Protein AF-A0A022RB92-F1 (afdb_monomer_lite)

Sequence (277 aa):
MQTPKARTSPAGGGAAQRISPRSSSTEVTQKNSPSQGGGGGSAEVSQKSSPKVVRQLKTGPRFLDHTASSSNLATKAPKERSPKLADHRSPKSPISEKKRQSRVSELENQISKLERDLQTVKDQLCSTEELKKQAQKEAEESNQQLSALSLKLEESRKLLENSGPEEISEERDPILVSELDAIQKQHSHDTAALASALDEIKQLKNQLETVSESESAHFKNSELDKNELEDLKKSLSETLSLVEEMKNELSDCKESETRAHALVGETLTQLETAKKK

Organism: Erythranthe guttata (NCBI:txid4155)

pLDDT: mean 74.67, std 26.26, range [28.33, 98.69]

InterPro domains:
  IPR029688 Interactor of constitutive active ROPs [PTHR34224] (2-276)

Secondary structure (DSSP, 8-state):
--------------------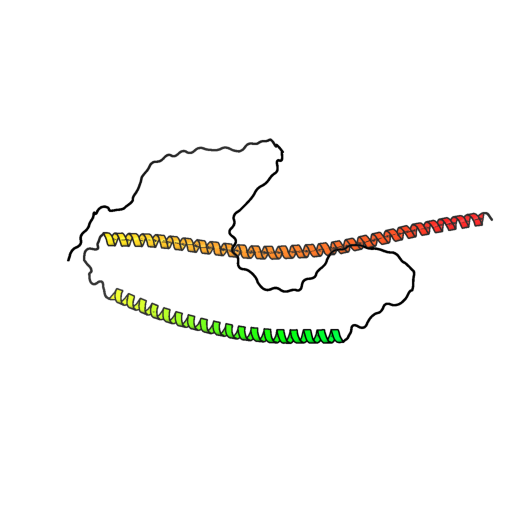-----------------------------------PPP----------------------------------PPPPHHHHHHHHHHHHHHHHHHHHHHHHHHHHHHHHHHHHHHHHHHHHHHHHHHHHHHHHHHHHHHHHHHT------S---HHHHHHHHHHHHHHHHHHHHHHHHHHHHHHHHHHHHHHHHHHHHHHHHHHHHHHHHHHHHHHHHHHHHHHHHHHHHHHHHHHHHHHHHHHHHHHHHHHHHHHT-

Structure (mmCIF, N/CA/C/O backbone):
data_AF-A0A022RB92-F1
#
_entry.id   AF-A0A022RB92-F1
#
loop_
_atom_site.group_PDB
_atom_site.id
_atom_site.type_symbol
_atom_site.label_atom_id
_atom_site.label_alt_id
_atom_site.label_comp_id
_atom_site.label_asym_id
_atom_site.label_entity_id
_atom_site.label_seq_id
_atom_site.pdbx_PDB_ins_code
_atom_site.Cartn_x
_atom_site.Cartn_y
_atom_site.Cartn_z
_atom_site.occupancy
_atom_site.B_iso_or_equiv
_atom_site.auth_seq_id
_atom_site.auth_comp_id
_atom_site.auth_asym_id
_atom_site.auth_atom_id
_atom_site.pdbx_PDB_model_num
ATOM 1 N N . MET A 1 1 ? 5.403 -44.458 -83.131 1.00 49.62 1 MET A N 1
ATOM 2 C CA . MET A 1 1 ? 4.622 -44.537 -81.878 1.00 49.62 1 MET A CA 1
ATOM 3 C C . MET A 1 1 ? 3.659 -43.365 -81.859 1.00 49.62 1 MET A C 1
ATOM 5 O O . MET A 1 1 ? 4.075 -42.235 -82.068 1.00 49.62 1 MET A O 1
ATOM 9 N N . GLN A 1 2 ? 2.376 -43.677 -81.763 1.00 48.03 2 GLN A N 1
ATOM 10 C CA . GLN A 1 2 ? 1.217 -42.811 -81.957 1.00 48.03 2 GLN A CA 1
ATOM 11 C C . GLN A 1 2 ? 0.659 -42.419 -80.582 1.00 48.03 2 GLN A C 1
ATOM 13 O O . GLN A 1 2 ? 0.554 -43.308 -79.751 1.00 48.03 2 GLN A O 1
ATOM 18 N N . THR A 1 3 ? 0.310 -41.142 -80.367 1.00 56.38 3 THR A N 1
ATOM 19 C CA . THR A 1 3 ? -0.991 -40.662 -79.829 1.00 56.38 3 THR A CA 1
ATOM 20 C C . THR A 1 3 ? -1.027 -39.116 -79.754 1.00 56.38 3 THR A C 1
ATOM 22 O O . THR A 1 3 ? -0.014 -38.523 -79.387 1.00 56.38 3 THR A O 1
ATOM 25 N N . PRO A 1 4 ? -2.173 -38.460 -80.054 1.00 66.75 4 PRO A N 1
ATOM 26 C CA . PRO A 1 4 ? -2.361 -36.998 -80.011 1.00 66.75 4 PRO A CA 1
ATOM 27 C C . PRO A 1 4 ? -3.424 -36.507 -78.988 1.00 66.75 4 PRO A C 1
ATOM 29 O O . PRO A 1 4 ? -4.290 -37.292 -78.609 1.00 66.75 4 PRO A O 1
ATOM 32 N N . LYS A 1 5 ? -3.415 -35.195 -78.651 1.00 51.38 5 LYS A N 1
ATOM 33 C CA . LYS A 1 5 ? -4.551 -34.237 -78.392 1.00 51.38 5 LYS A CA 1
ATOM 34 C C . LYS A 1 5 ? -4.154 -33.137 -77.377 1.00 51.38 5 LYS A C 1
ATOM 36 O O . LYS A 1 5 ? -3.690 -33.469 -76.300 1.00 51.38 5 LYS A O 1
ATOM 41 N N . ALA A 1 6 ? -4.123 -31.854 -77.786 1.00 48.78 6 ALA A N 1
ATOM 42 C CA . ALA A 1 6 ? -5.148 -30.777 -77.642 1.00 48.78 6 ALA A CA 1
ATOM 43 C C . ALA A 1 6 ? -5.190 -30.164 -76.211 1.00 48.78 6 ALA A C 1
ATOM 45 O O . ALA A 1 6 ? -5.100 -30.918 -75.260 1.00 48.78 6 ALA A O 1
ATOM 46 N N . ARG A 1 7 ? -5.344 -28.857 -75.920 1.00 45.97 7 ARG A N 1
ATOM 47 C CA . ARG A 1 7 ? -5.833 -27.661 -76.640 1.00 45.97 7 ARG A CA 1
ATOM 48 C C . ARG A 1 7 ? -5.510 -26.388 -75.792 1.00 45.97 7 ARG A C 1
ATOM 50 O O . ARG A 1 7 ? -5.512 -26.480 -74.572 1.00 45.97 7 ARG A O 1
ATOM 57 N N . THR A 1 8 ? -5.356 -25.231 -76.457 1.00 46.38 8 THR A N 1
ATOM 58 C CA . THR A 1 8 ? -5.708 -23.830 -76.054 1.00 46.38 8 THR A CA 1
ATOM 59 C C . THR A 1 8 ? -5.083 -23.117 -74.831 1.00 46.38 8 THR A C 1
ATOM 61 O O . THR A 1 8 ? -5.387 -23.432 -73.688 1.00 46.38 8 THR A O 1
ATOM 64 N N . SER A 1 9 ? -4.354 -22.026 -75.118 1.00 44.75 9 SER A N 1
ATOM 65 C CA . SER A 1 9 ? -4.160 -20.783 -74.316 1.00 44.75 9 SER A CA 1
ATOM 66 C C . SER A 1 9 ? -5.366 -19.807 -74.509 1.00 44.75 9 SER A C 1
ATOM 68 O O . SER A 1 9 ? -6.284 -20.233 -75.219 1.00 44.75 9 SER A O 1
ATOM 70 N N . PRO A 1 10 ? -5.409 -18.514 -74.057 1.00 57.88 10 PRO A N 1
ATOM 71 C CA . PRO A 1 10 ? -4.446 -17.673 -73.297 1.00 57.88 10 PRO A CA 1
ATOM 72 C C . PRO A 1 10 ? -5.066 -16.664 -72.260 1.00 57.88 10 PRO A C 1
ATOM 74 O O . PRO A 1 10 ? -6.273 -16.645 -72.049 1.00 57.88 10 PRO A O 1
ATOM 77 N N . ALA A 1 11 ? -4.206 -15.762 -71.739 1.00 39.03 11 ALA A N 1
ATOM 78 C CA . ALA A 1 11 ? -4.453 -14.368 -71.277 1.00 39.03 11 ALA A CA 1
ATOM 79 C C . ALA A 1 11 ? -5.146 -14.146 -69.910 1.00 39.03 11 ALA A C 1
ATOM 81 O O . ALA A 1 11 ? -6.123 -14.806 -69.596 1.00 39.03 11 ALA A O 1
ATOM 82 N N . GLY A 1 12 ? -4.760 -13.217 -69.024 1.00 36.97 12 GLY A N 1
ATOM 83 C CA . GLY A 1 12 ? -3.699 -12.196 -68.897 1.00 36.97 12 GLY A CA 1
ATOM 84 C C . GLY A 1 12 ? -3.637 -11.817 -67.392 1.00 36.97 12 GLY A C 1
ATOM 85 O O . GLY A 1 12 ? -4.614 -12.017 -66.678 1.00 36.97 12 GLY A O 1
ATOM 86 N N . GLY A 1 13 ? -2.499 -11.478 -66.778 1.00 35.72 13 GLY A N 1
ATOM 87 C CA . GLY A 1 13 ? -1.799 -10.193 -66.918 1.00 35.72 13 GLY A CA 1
ATOM 88 C C . GLY A 1 13 ? -2.570 -9.067 -66.207 1.00 35.72 13 GLY A C 1
ATOM 89 O O . GLY A 1 13 ? -3.437 -8.474 -66.825 1.00 35.72 13 GLY A O 1
ATOM 90 N N . GLY A 1 14 ? -2.399 -8.878 -64.891 1.00 35.38 14 GLY A N 1
ATOM 91 C CA . GLY A 1 14 ? -1.673 -7.720 -64.320 1.00 35.38 14 GLY A CA 1
ATOM 92 C C . GLY A 1 14 ? -2.654 -6.615 -63.868 1.00 35.38 14 GLY A C 1
ATOM 93 O O . GLY A 1 14 ? -3.438 -6.136 -64.667 1.00 35.38 14 GLY A O 1
ATOM 94 N N . ALA A 1 15 ? -2.852 -6.351 -62.575 1.00 41.44 15 ALA A N 1
ATOM 95 C CA . ALA A 1 15 ? -2.003 -5.610 -61.632 1.00 41.44 15 ALA A CA 1
ATOM 96 C C . ALA A 1 15 ? -2.274 -4.086 -61.583 1.00 41.44 15 ALA A C 1
ATOM 98 O O . ALA A 1 15 ? -2.263 -3.398 -62.594 1.00 41.44 15 ALA A O 1
ATOM 99 N N . ALA A 1 16 ? -2.358 -3.614 -60.334 1.00 40.75 16 ALA A N 1
ATOM 100 C CA . ALA A 1 16 ? -1.921 -2.317 -59.810 1.00 40.75 16 ALA A CA 1
ATOM 101 C C . ALA A 1 16 ? -2.903 -1.129 -59.672 1.00 40.75 16 ALA A C 1
ATOM 103 O O . ALA A 1 16 ? -3.802 -0.862 -60.456 1.00 40.75 16 ALA A O 1
ATOM 104 N N . GLN A 1 17 ? -2.652 -0.458 -58.548 1.00 43.44 17 GLN A N 1
ATOM 105 C CA . GLN A 1 17 ? -3.328 0.611 -57.819 1.00 43.44 17 GLN A CA 1
ATOM 106 C C . GLN A 1 17 ? -3.087 2.024 -58.410 1.00 43.44 17 GLN A C 1
ATOM 108 O O . GLN A 1 17 ? -2.047 2.231 -59.024 1.00 43.44 17 GLN A O 1
ATOM 113 N N . ARG A 1 18 ? -3.928 3.019 -58.049 1.00 41.84 18 ARG A N 1
ATOM 114 C CA . ARG A 1 18 ? -3.615 4.202 -57.180 1.00 41.84 18 ARG A CA 1
ATOM 115 C C . ARG A 1 18 ? -4.409 5.502 -57.500 1.00 41.84 18 ARG A C 1
ATOM 117 O O . ARG A 1 18 ? -4.381 5.986 -58.617 1.00 41.84 18 ARG A O 1
ATOM 124 N N . ILE A 1 19 ? -4.977 6.072 -56.416 1.00 43.66 19 ILE A N 1
ATOM 125 C CA . ILE A 1 19 ? -5.064 7.496 -55.960 1.00 43.66 19 ILE A CA 1
ATOM 126 C C . ILE A 1 19 ? -5.978 8.541 -56.684 1.00 43.66 19 ILE A C 1
ATOM 128 O O . ILE A 1 19 ? -5.695 8.922 -57.807 1.00 43.66 19 ILE A O 1
ATOM 132 N N . SER A 1 20 ? -7.002 9.038 -55.936 1.00 37.50 20 SER A N 1
ATOM 133 C CA . SER A 1 20 ? -7.444 10.432 -55.535 1.00 37.50 20 SER A CA 1
ATOM 134 C C . SER A 1 20 ? -7.176 11.678 -56.438 1.00 37.50 20 SER A C 1
ATOM 136 O O . SER A 1 20 ? -6.211 11.602 -57.187 1.00 37.50 20 SER A O 1
ATOM 138 N N . PRO A 1 21 ? -7.855 12.877 -56.324 1.00 59.84 21 PRO A N 1
ATOM 139 C CA . PRO A 1 21 ? -8.412 13.510 -55.093 1.00 59.84 21 PRO A CA 1
ATOM 140 C C . PRO A 1 21 ? -9.629 14.513 -55.183 1.00 59.84 21 PRO A C 1
ATOM 142 O O . PRO A 1 21 ? -10.099 14.879 -56.252 1.00 59.84 21 PRO A O 1
ATOM 145 N N . ARG A 1 22 ? -10.005 15.044 -53.990 1.00 38.50 22 ARG A N 1
ATOM 146 C CA . ARG A 1 22 ? -10.445 16.427 -53.594 1.00 38.50 22 ARG A CA 1
ATOM 147 C C . ARG A 1 22 ? -11.843 16.998 -53.945 1.00 38.50 22 ARG A C 1
ATOM 149 O O . ARG A 1 22 ? -12.146 17.260 -55.099 1.00 38.50 22 ARG A O 1
ATOM 156 N N . SER A 1 23 ? -12.584 17.456 -52.919 1.00 36.53 23 SER A N 1
ATOM 157 C CA . SER A 1 23 ? -12.853 18.889 -52.604 1.00 36.53 23 SER A CA 1
ATOM 158 C C . SER A 1 23 ? -13.830 19.074 -51.415 1.00 36.53 23 SER A C 1
ATOM 160 O O . SER A 1 23 ? -14.458 18.133 -50.949 1.00 36.53 23 SER A O 1
ATOM 162 N N . SER A 1 24 ? -13.816 20.287 -50.864 1.00 35.53 24 SER A N 1
ATOM 163 C CA . SER A 1 24 ? -14.121 20.761 -49.502 1.00 35.53 24 SER A CA 1
ATOM 164 C C . SER A 1 24 ? -15.534 21.320 -49.274 1.00 35.53 24 SER A C 1
ATOM 166 O O . SER A 1 24 ? -16.105 21.877 -50.205 1.00 35.53 24 SER A O 1
ATOM 168 N N . SER A 1 25 ? -16.003 21.368 -48.016 1.00 36.81 25 SER A N 1
ATOM 169 C CA . SER A 1 25 ? -16.833 22.485 -47.525 1.00 36.81 25 SER A CA 1
ATOM 170 C C . SER A 1 25 ? -16.758 22.651 -45.999 1.00 36.81 25 SER A C 1
ATOM 172 O O . SER A 1 25 ? -16.675 21.677 -45.254 1.00 36.81 25 SER A O 1
ATOM 174 N N . THR A 1 26 ? -16.761 23.908 -45.569 1.00 44.53 26 THR A N 1
ATOM 175 C CA . THR A 1 26 ? -16.673 24.440 -44.202 1.00 44.53 26 THR A CA 1
ATOM 176 C C . THR A 1 26 ? -18.015 25.052 -43.803 1.00 44.53 26 THR A C 1
ATOM 178 O O . THR A 1 26 ? -18.537 25.819 -44.604 1.00 44.53 26 THR A O 1
ATOM 181 N N . GLU A 1 27 ? -18.504 24.863 -42.571 1.00 36.19 27 GLU A N 1
ATOM 182 C CA . GLU A 1 27 ? -19.322 25.890 -41.896 1.00 36.19 27 GLU A CA 1
ATOM 183 C C . GLU A 1 27 ? -19.339 25.723 -40.364 1.00 36.19 27 GLU A C 1
ATOM 185 O O . GLU A 1 27 ? -19.291 24.619 -39.826 1.00 36.19 27 GLU A O 1
ATOM 190 N N . VAL A 1 28 ? -19.374 26.868 -39.683 1.00 37.66 28 VAL A N 1
ATOM 191 C CA . VAL A 1 28 ? -19.423 27.106 -38.235 1.00 37.66 28 VAL A CA 1
ATOM 192 C C . VAL A 1 28 ? -20.853 27.497 -37.864 1.00 37.66 28 VAL A C 1
ATOM 194 O O . VAL A 1 28 ? -21.393 28.393 -38.506 1.00 37.66 28 VAL A O 1
ATOM 197 N N . THR A 1 29 ? -21.438 26.977 -36.775 1.00 35.69 29 THR A N 1
ATOM 198 C CA . THR A 1 29 ? -22.460 27.732 -36.014 1.00 35.69 29 THR A CA 1
ATOM 199 C C . THR A 1 29 ? -22.569 27.304 -34.544 1.00 35.69 29 THR A C 1
ATOM 201 O O . THR A 1 29 ? -22.210 26.204 -34.142 1.00 35.69 29 THR A O 1
ATOM 204 N N . GLN A 1 30 ? -23.013 28.273 -33.750 1.00 34.38 30 GLN A N 1
ATOM 205 C CA . GLN A 1 30 ? -22.975 28.455 -32.303 1.00 34.38 30 GLN A CA 1
ATOM 206 C C . GLN A 1 30 ? -24.085 27.742 -31.497 1.00 34.38 30 GLN A C 1
ATOM 208 O O . GLN A 1 30 ? -25.152 27.464 -32.023 1.00 34.38 30 GLN A O 1
ATOM 213 N N . LYS A 1 31 ? -23.826 27.618 -30.179 1.00 34.53 31 LYS A N 1
ATOM 214 C CA . LYS A 1 31 ? -24.714 27.836 -29.003 1.00 34.53 31 LYS A CA 1
ATOM 215 C C . LYS A 1 31 ? -26.160 27.283 -29.015 1.00 34.53 31 LYS A C 1
ATOM 217 O O . LYS A 1 31 ? -26.987 27.749 -29.785 1.00 34.53 31 LYS A O 1
ATOM 222 N N . ASN A 1 32 ? -26.533 26.512 -27.980 1.00 32.62 32 ASN A N 1
ATOM 223 C CA . ASN A 1 32 ? -27.424 26.971 -26.889 1.00 32.62 32 ASN A CA 1
ATOM 224 C C . ASN A 1 32 ? -27.762 25.868 -25.856 1.00 32.62 32 ASN A C 1
ATOM 226 O O . ASN A 1 32 ? -27.737 24.677 -26.139 1.00 32.62 32 ASN A O 1
ATOM 230 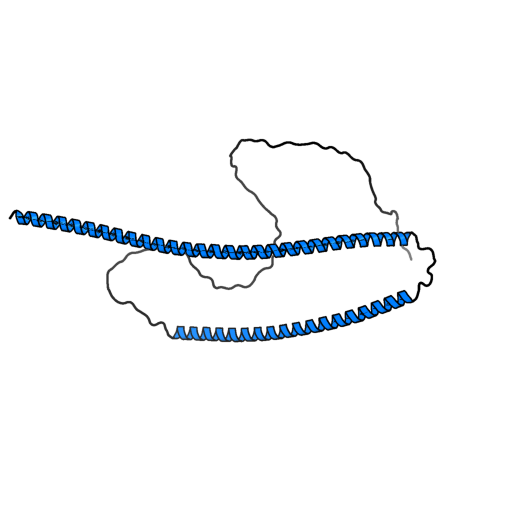N N . SER A 1 33 ? -28.036 26.353 -24.646 1.00 36.47 33 SER A N 1
ATOM 231 C CA . SER A 1 33 ? -28.286 25.731 -23.338 1.00 36.47 33 SER A CA 1
ATOM 232 C C . SER A 1 33 ? -29.541 24.817 -23.237 1.00 36.47 33 SER A C 1
ATOM 234 O O . SER A 1 33 ? -30.290 24.698 -24.206 1.00 36.47 33 SER A O 1
ATOM 236 N N . PRO A 1 34 ? -29.796 24.173 -22.070 1.00 58.78 34 PRO A N 1
ATOM 237 C CA . PRO A 1 34 ? -30.763 23.089 -21.891 1.00 58.78 34 PRO A CA 1
ATOM 238 C C . PRO A 1 34 ? -32.148 23.591 -21.451 1.00 58.78 34 PRO A C 1
ATOM 240 O O . PRO A 1 34 ? -32.262 24.653 -20.843 1.00 58.78 34 PRO A O 1
ATOM 243 N N . SER A 1 35 ? -33.197 22.789 -21.659 1.00 33.38 35 SER A N 1
ATOM 244 C CA . SER A 1 35 ? -34.438 22.933 -20.890 1.00 33.38 35 SER A CA 1
ATOM 245 C C . SER A 1 35 ? -35.271 21.651 -20.856 1.00 33.38 35 SER A C 1
ATOM 247 O O . SER A 1 35 ? -35.669 21.117 -21.885 1.00 33.38 35 SER A O 1
ATOM 249 N N . GLN A 1 36 ? -35.469 21.195 -19.620 1.00 35.53 36 GLN A N 1
ATOM 250 C CA . GLN A 1 36 ? -36.698 20.684 -19.011 1.00 35.53 36 GLN A CA 1
ATOM 251 C C . GLN A 1 36 ? -37.674 19.824 -19.829 1.00 35.53 36 GLN A C 1
ATOM 253 O O . GLN A 1 36 ? -38.339 20.286 -20.746 1.00 35.53 36 GLN A O 1
ATOM 258 N N . GLY A 1 37 ? -38.001 18.679 -19.225 1.00 28.33 37 GLY A N 1
ATOM 259 C CA . GLY A 1 37 ? -39.315 18.608 -18.583 1.00 28.33 37 GLY A CA 1
ATOM 260 C C . GLY A 1 37 ? -40.191 17.428 -18.980 1.00 28.33 37 GLY A C 1
ATOM 261 O O . GLY A 1 37 ? -40.871 17.469 -19.993 1.00 28.33 37 GLY A O 1
ATOM 262 N N . GLY A 1 38 ? -40.306 16.481 -18.046 1.00 29.98 38 GLY A N 1
ATOM 263 C CA . GLY A 1 38 ? -41.622 16.042 -17.588 1.00 29.98 38 GLY A CA 1
ATOM 264 C C . GLY A 1 38 ? -42.159 14.720 -18.129 1.00 29.98 38 GLY A C 1
ATOM 265 O O . GLY A 1 38 ? -42.187 14.469 -19.326 1.00 29.98 38 GLY A O 1
ATOM 266 N N . GLY A 1 39 ? -42.718 13.943 -17.199 1.00 30.08 39 GLY A N 1
ATOM 267 C CA . GLY A 1 39 ? -43.847 13.059 -17.483 1.00 30.08 39 GLY A CA 1
ATOM 268 C C . GLY A 1 39 ? -43.541 11.578 -17.353 1.00 30.08 39 GLY A C 1
ATOM 269 O O . GLY A 1 39 ? -43.192 10.923 -18.326 1.00 30.08 39 GLY A O 1
ATOM 270 N N . GLY A 1 40 ? -43.710 11.053 -16.139 1.00 29.81 40 GLY A N 1
ATOM 271 C CA . GLY A 1 40 ? -43.658 9.623 -15.858 1.00 29.81 40 GLY A CA 1
ATOM 272 C C . GLY A 1 40 ? -44.787 8.820 -16.512 1.00 29.81 40 GLY A C 1
ATOM 273 O O . GLY A 1 40 ? -45.824 9.353 -16.898 1.00 29.81 40 GLY A O 1
ATOM 274 N N . GLY A 1 41 ? -44.581 7.507 -16.573 1.00 32.22 41 GLY A N 1
ATOM 275 C CA . GLY A 1 41 ? -45.567 6.535 -17.032 1.00 32.22 41 GLY A CA 1
ATOM 276 C C . GLY A 1 41 ? -45.106 5.117 -16.718 1.00 32.22 41 GLY A C 1
ATOM 277 O O . GLY A 1 41 ? -44.303 4.540 -17.441 1.00 32.22 41 GLY A O 1
ATOM 278 N N . SER A 1 42 ? -45.594 4.597 -15.596 1.00 38.94 42 SER A N 1
ATOM 279 C CA . SER A 1 42 ? -45.497 3.205 -15.152 1.00 38.94 42 SER A CA 1
ATOM 280 C C . SER A 1 42 ? -46.345 2.283 -16.040 1.00 38.94 42 SER A C 1
ATOM 282 O O . SER A 1 42 ? -47.493 2.634 -16.298 1.00 38.94 42 SER A O 1
ATOM 284 N N . ALA A 1 43 ? -45.811 1.124 -16.458 1.00 37.03 43 ALA A N 1
ATOM 285 C CA . ALA A 1 43 ? -46.520 -0.168 -16.520 1.00 37.03 43 ALA A CA 1
ATOM 286 C C . ALA A 1 43 ? -45.642 -1.291 -17.124 1.00 37.03 43 ALA A C 1
ATOM 288 O O . ALA A 1 43 ? -45.373 -1.353 -18.320 1.00 37.03 43 ALA A O 1
ATOM 289 N N . GLU A 1 44 ? -45.214 -2.171 -16.225 1.00 31.25 44 GLU A N 1
ATOM 290 C CA . GLU A 1 44 ? -45.013 -3.622 -16.327 1.00 31.25 44 GLU A CA 1
ATOM 291 C C . GLU A 1 44 ? -45.590 -4.362 -17.559 1.00 31.25 44 GLU A C 1
ATOM 293 O O . GLU A 1 44 ? -46.799 -4.371 -17.747 1.00 31.25 44 GLU A O 1
ATOM 298 N N . VAL A 1 45 ? -44.746 -5.115 -18.292 1.00 36.78 45 VAL A N 1
ATOM 299 C CA . VAL A 1 45 ? -45.074 -6.465 -18.814 1.00 36.78 45 VAL A CA 1
ATOM 300 C C . VAL A 1 45 ? -43.816 -7.345 -18.831 1.00 36.78 45 VAL A C 1
ATOM 302 O O . VAL A 1 45 ? -42.747 -6.983 -19.316 1.00 36.78 45 VAL A O 1
ATOM 305 N N . SER A 1 46 ? -43.997 -8.536 -18.273 1.00 30.89 46 SER A N 1
ATOM 306 C CA . SER A 1 46 ? -43.066 -9.646 -18.124 1.00 30.89 46 SER A CA 1
ATOM 307 C C . SER A 1 46 ? -42.940 -10.489 -19.407 1.00 30.89 46 SER A C 1
ATOM 309 O O . SER A 1 46 ? -43.944 -10.753 -20.060 1.00 30.89 46 SER A O 1
ATOM 311 N N . GLN A 1 47 ? -41.728 -10.999 -19.676 1.00 34.41 47 GLN A N 1
ATOM 312 C CA . GLN A 1 47 ? -41.397 -12.404 -20.016 1.00 34.41 47 GLN A CA 1
ATOM 313 C C . GLN A 1 47 ? -40.381 -12.615 -21.166 1.00 34.41 47 GLN A C 1
ATOM 315 O O . GLN A 1 47 ? -40.685 -12.461 -22.339 1.00 34.41 47 GLN A O 1
ATOM 320 N N . LYS A 1 48 ? -39.212 -13.143 -20.755 1.00 34.06 48 LYS A N 1
ATOM 321 C CA . LYS A 1 48 ? -38.496 -14.327 -21.290 1.00 34.06 48 LYS A CA 1
ATOM 322 C C . LYS A 1 48 ? -38.000 -14.307 -22.752 1.00 34.06 48 LYS A C 1
ATOM 324 O O . LYS A 1 48 ? -38.768 -14.567 -23.661 1.00 34.06 48 LYS A O 1
ATOM 329 N N . SER A 1 49 ? -36.673 -14.255 -22.939 1.00 32.19 49 SER A N 1
ATOM 330 C CA . SER A 1 49 ? -35.838 -15.432 -23.294 1.00 32.19 49 SER A CA 1
ATOM 331 C C . SER A 1 49 ? -34.422 -15.021 -23.740 1.00 32.19 49 SER A C 1
ATOM 333 O O . SER A 1 49 ? -34.255 -14.237 -24.667 1.00 32.19 49 SER A O 1
ATOM 335 N N . SER A 1 50 ? -33.405 -15.579 -23.078 1.00 40.75 50 SER A N 1
ATOM 336 C CA . SER A 1 50 ? -31.983 -15.593 -23.482 1.00 40.75 50 SER A CA 1
ATOM 337 C C . SER A 1 50 ? -31.731 -16.792 -24.432 1.00 40.75 50 SER A C 1
ATOM 339 O O . SER A 1 50 ? -32.557 -17.707 -24.398 1.00 40.75 50 SER A O 1
ATOM 341 N N . PRO A 1 51 ? -30.633 -16.870 -25.228 1.00 47.62 51 PRO A N 1
ATOM 342 C CA . PRO A 1 51 ? -29.302 -17.085 -24.645 1.00 47.62 51 PRO A CA 1
ATOM 343 C C . PRO A 1 51 ? -28.086 -16.462 -25.368 1.00 47.62 51 PRO A C 1
ATOM 345 O O . PRO A 1 51 ? -28.007 -16.344 -26.588 1.00 47.62 51 PRO A O 1
ATOM 348 N N . LYS A 1 52 ? -27.074 -16.162 -24.545 1.00 41.66 52 LYS A N 1
ATOM 349 C CA . LYS A 1 52 ? -25.671 -15.886 -24.894 1.00 41.66 52 LYS A CA 1
ATOM 350 C C . LYS A 1 52 ? -24.954 -17.156 -25.378 1.00 41.66 52 LYS A C 1
ATOM 352 O O . LYS A 1 52 ? -25.075 -18.203 -24.748 1.00 41.66 52 LYS A O 1
ATOM 357 N N . VAL A 1 53 ? -24.104 -17.024 -26.399 1.00 41.19 53 VAL A N 1
ATOM 358 C CA . VAL A 1 53 ? -23.064 -18.005 -26.758 1.00 41.19 53 VAL A CA 1
ATOM 359 C C . VAL A 1 53 ? -21.713 -17.462 -26.285 1.00 41.19 53 VAL A C 1
ATOM 361 O O . VAL A 1 53 ? -21.213 -16.483 -26.827 1.00 41.19 53 VAL A O 1
ATOM 364 N N . VAL A 1 54 ? -21.122 -18.097 -25.270 1.00 47.06 54 VAL A N 1
ATOM 365 C CA . VAL A 1 54 ? -19.716 -17.913 -24.876 1.00 47.06 54 VAL A CA 1
ATOM 366 C C . VAL A 1 54 ? -19.061 -19.290 -24.866 1.00 47.06 54 VAL A C 1
ATOM 368 O O . VAL A 1 54 ? -19.555 -20.239 -24.260 1.00 47.06 54 VAL A O 1
ATOM 371 N N . ARG A 1 55 ? -17.964 -19.392 -25.610 1.00 52.56 55 ARG A N 1
ATOM 372 C CA . ARG A 1 55 ? -17.171 -20.595 -25.854 1.00 52.56 55 ARG A CA 1
ATOM 373 C C . ARG A 1 55 ? -16.378 -20.933 -24.582 1.00 52.56 55 ARG A C 1
ATOM 375 O O . ARG A 1 55 ? -15.525 -20.153 -24.182 1.00 52.56 55 ARG A O 1
ATOM 382 N N . GLN A 1 56 ? -16.674 -22.068 -23.946 1.00 43.91 56 GLN A N 1
ATOM 383 C CA . GLN A 1 56 ? -15.974 -22.549 -22.747 1.00 43.91 56 GLN A CA 1
ATOM 384 C C . GLN A 1 56 ? -14.833 -23.506 -23.124 1.00 43.91 56 GLN A C 1
ATOM 386 O O . GLN A 1 56 ? -15.064 -24.518 -23.789 1.00 43.91 56 GLN A O 1
ATOM 391 N N . LEU A 1 57 ? -13.614 -23.196 -22.674 1.00 43.94 57 LEU A N 1
ATOM 392 C CA . LEU A 1 57 ? -12.460 -24.099 -22.669 1.00 43.94 57 LEU A CA 1
ATOM 393 C C . LEU A 1 57 ? -12.529 -24.999 -21.424 1.00 43.94 57 LEU A C 1
ATOM 395 O O . LEU A 1 57 ? -12.725 -24.521 -20.310 1.00 43.94 57 LEU A O 1
ATOM 399 N N . LYS A 1 58 ? -12.388 -26.312 -21.625 1.00 41.19 58 LYS A N 1
ATOM 400 C CA . LYS A 1 58 ? -12.339 -27.344 -20.579 1.00 41.19 58 LYS A CA 1
ATOM 401 C C . LYS A 1 58 ? -10.893 -27.793 -20.369 1.00 41.19 58 LYS A C 1
ATOM 403 O O . LYS A 1 58 ? -10.298 -28.333 -21.294 1.00 41.19 58 LYS A O 1
ATOM 408 N N . THR A 1 59 ? -10.403 -27.710 -19.136 1.00 49.94 59 THR A N 1
ATOM 409 C CA . THR A 1 59 ? -9.360 -28.603 -18.602 1.00 49.94 59 THR A CA 1
ATOM 410 C C . THR A 1 59 ? -9.839 -29.098 -17.241 1.00 49.94 59 THR A C 1
ATOM 412 O O . THR A 1 59 ? -10.143 -28.300 -16.358 1.00 49.94 59 THR A O 1
ATOM 415 N N . GLY A 1 60 ? -10.041 -30.412 -17.124 1.00 35.28 60 GLY A N 1
ATOM 416 C CA . GLY A 1 60 ? -10.713 -31.049 -15.991 1.00 35.28 60 GLY A CA 1
ATOM 417 C C . GLY A 1 60 ? -9.804 -31.298 -14.776 1.00 35.28 60 GLY A C 1
ATOM 418 O O . GLY A 1 60 ? -8.606 -31.498 -14.960 1.00 35.28 60 GLY A O 1
ATOM 419 N N . PRO A 1 61 ? -10.371 -31.371 -13.556 1.00 40.62 61 PRO A N 1
ATOM 420 C CA . PRO A 1 61 ? -9.689 -31.840 -12.355 1.00 40.62 61 PRO A CA 1
ATOM 421 C C . PRO A 1 61 ? -10.092 -33.284 -11.984 1.00 40.62 61 PRO A C 1
ATOM 423 O O . PRO A 1 61 ? -11.272 -33.630 -11.927 1.00 40.62 61 PRO A O 1
ATOM 426 N N . ARG A 1 62 ? -9.097 -34.126 -11.692 1.00 39.62 62 ARG A N 1
ATOM 427 C CA . ARG A 1 62 ? -9.180 -35.324 -10.830 1.00 39.62 62 ARG A CA 1
ATOM 428 C C . ARG A 1 62 ? -7.936 -35.231 -9.931 1.00 39.62 62 ARG A C 1
ATOM 430 O O . ARG A 1 62 ? -6.866 -34.970 -10.462 1.00 39.62 62 ARG A O 1
ATOM 437 N N . PHE A 1 63 ? -7.979 -35.329 -8.607 1.00 37.12 63 PHE A N 1
ATOM 438 C CA . PHE A 1 63 ? -8.700 -36.289 -7.783 1.00 37.12 63 PHE A CA 1
ATOM 439 C C . PHE A 1 63 ? -9.160 -35.679 -6.442 1.00 37.12 63 PHE A C 1
ATOM 441 O O . PHE A 1 63 ? -8.445 -34.911 -5.806 1.00 37.12 63 PHE A O 1
ATOM 448 N N . LEU A 1 64 ? -10.378 -36.080 -6.075 1.00 41.72 64 LEU A N 1
ATOM 449 C CA . LEU A 1 64 ? -10.967 -36.281 -4.742 1.00 41.72 64 LEU A CA 1
ATOM 450 C C . LEU A 1 64 ? -9.941 -36.871 -3.723 1.00 41.72 64 LEU A C 1
ATOM 452 O O . LEU A 1 64 ? -9.076 -37.632 -4.137 1.00 41.72 64 LEU A O 1
ATOM 456 N N . ASP A 1 65 ? -9.930 -36.574 -2.413 1.00 33.12 65 ASP A N 1
ATOM 457 C CA . ASP A 1 65 ? -11.047 -36.777 -1.484 1.00 33.12 65 ASP A CA 1
ATOM 458 C C . ASP A 1 65 ? -10.917 -36.098 -0.097 1.00 33.12 65 ASP A C 1
ATOM 460 O O . ASP A 1 65 ? -9.845 -35.995 0.494 1.00 33.12 65 ASP A O 1
ATOM 464 N N . HIS A 1 66 ? -12.103 -35.737 0.408 1.00 35.34 66 HIS A N 1
ATOM 465 C CA . HIS A 1 66 ? -12.630 -35.785 1.780 1.00 35.34 66 HIS A CA 1
ATOM 466 C C . HIS A 1 66 ? -11.813 -35.283 2.985 1.00 35.34 66 HIS A C 1
ATOM 468 O O . HIS A 1 66 ? -11.054 -36.028 3.589 1.00 35.34 66 HIS A O 1
ATOM 474 N N . THR A 1 67 ? -12.208 -34.122 3.528 1.00 34.28 67 THR A N 1
ATOM 475 C CA . THR A 1 67 ? -12.780 -34.050 4.893 1.00 34.28 67 THR A CA 1
ATOM 476 C C . THR A 1 67 ? -13.647 -32.791 5.008 1.00 34.28 67 THR A C 1
ATOM 478 O O . THR A 1 67 ? -13.144 -31.686 5.181 1.00 34.28 67 THR A O 1
ATOM 481 N N . ALA A 1 68 ? -14.966 -32.946 4.910 1.00 37.50 68 ALA A N 1
ATOM 482 C CA . ALA A 1 68 ? -15.923 -31.918 5.299 1.00 37.50 68 ALA A CA 1
ATOM 483 C C . ALA A 1 68 ? -16.887 -32.529 6.313 1.00 37.50 68 ALA A C 1
ATOM 485 O O . ALA A 1 68 ? -17.448 -33.587 6.042 1.00 37.50 68 ALA A O 1
ATOM 486 N N . SER A 1 69 ? -17.114 -31.854 7.441 1.00 33.34 69 SER A N 1
ATOM 487 C CA . SER A 1 69 ? -18.459 -31.794 8.017 1.00 33.34 69 SER A CA 1
ATOM 488 C C . SER A 1 69 ? -18.570 -30.643 9.017 1.00 33.34 69 SER A C 1
ATOM 490 O O . SER A 1 69 ? -18.004 -30.691 10.107 1.00 33.34 69 SER A O 1
ATOM 492 N N . SER A 1 70 ? -19.316 -29.609 8.627 1.00 35.94 70 SER A N 1
ATOM 493 C CA . SER A 1 70 ? -19.898 -28.608 9.518 1.00 35.94 70 SER A CA 1
ATOM 494 C C . SER A 1 70 ? -21.394 -28.519 9.211 1.00 35.94 70 SER A C 1
ATOM 496 O O . SER A 1 70 ? -21.778 -28.237 8.081 1.00 35.94 70 SER A O 1
ATOM 498 N N . SER A 1 71 ? -22.184 -28.828 10.244 1.00 39.47 71 SER A N 1
ATOM 499 C CA . SER A 1 71 ? -23.518 -28.332 10.614 1.00 39.47 71 SER A CA 1
ATOM 500 C C . SER A 1 71 ? -24.599 -28.115 9.536 1.00 39.47 71 SER A C 1
ATOM 502 O O . SER A 1 71 ? -24.493 -27.198 8.726 1.00 39.47 71 SER A O 1
ATOM 504 N N . ASN A 1 72 ? -25.739 -28.824 9.650 1.00 36.19 72 ASN A N 1
ATOM 505 C CA . ASN A 1 72 ? -27.028 -28.264 10.130 1.00 36.19 72 ASN A CA 1
ATOM 506 C C . ASN A 1 72 ? -28.287 -29.099 9.764 1.00 36.19 72 ASN A C 1
ATOM 508 O O . ASN A 1 72 ? -28.341 -29.744 8.724 1.00 36.19 72 ASN A O 1
ATOM 512 N N . LEU A 1 73 ? -29.322 -28.917 10.610 1.00 36.91 73 LEU A N 1
ATOM 513 C CA . LEU A 1 73 ? -30.788 -29.058 10.413 1.00 36.91 73 LEU A CA 1
ATOM 514 C C . LEU A 1 73 ? -31.529 -30.362 10.807 1.00 36.91 73 LEU A C 1
ATOM 516 O O . LEU A 1 73 ? -31.725 -31.283 10.026 1.00 36.91 73 LEU A O 1
ATOM 520 N N . ALA A 1 74 ? -32.026 -30.328 12.053 1.00 37.84 74 ALA A N 1
ATOM 521 C CA . ALA A 1 74 ? -33.409 -30.530 12.524 1.00 37.84 74 ALA A CA 1
ATOM 522 C C . ALA A 1 74 ? -34.376 -31.476 11.776 1.00 37.84 74 ALA A C 1
ATOM 524 O O . ALA A 1 74 ? -34.740 -31.215 10.634 1.00 37.84 74 ALA A O 1
ATOM 525 N N . THR A 1 75 ? -34.981 -32.433 12.510 1.00 39.12 75 THR A N 1
ATOM 526 C CA . THR A 1 75 ? -36.452 -32.650 12.563 1.00 39.12 75 THR A CA 1
ATOM 527 C C . THR A 1 75 ? -36.906 -33.744 13.570 1.00 39.12 75 THR A C 1
ATOM 529 O O . THR A 1 75 ? -36.461 -34.880 13.506 1.00 39.12 75 THR A O 1
ATOM 532 N N . LYS A 1 76 ? -37.907 -33.375 14.399 1.00 44.38 76 LYS A N 1
ATOM 533 C CA . LYS A 1 76 ? -39.006 -34.163 15.038 1.00 44.38 76 LYS A CA 1
ATOM 534 C C . LYS A 1 76 ? -38.786 -34.945 16.363 1.00 44.38 76 LYS A C 1
ATOM 536 O O . LYS A 1 76 ? -38.024 -35.896 16.445 1.00 44.38 76 LYS A O 1
ATOM 541 N N . ALA A 1 77 ? -39.594 -34.570 17.370 1.00 38.56 77 ALA A N 1
ATOM 542 C CA . ALA A 1 77 ? -39.903 -35.288 18.626 1.00 38.56 77 ALA A CA 1
ATOM 543 C C . ALA A 1 77 ? -40.903 -36.456 18.385 1.00 38.56 77 ALA A C 1
ATOM 545 O O . ALA A 1 77 ? -41.538 -36.437 17.324 1.00 38.56 77 ALA A O 1
ATOM 546 N N . PRO A 1 78 ? -41.114 -37.442 19.304 1.00 42.69 78 PRO A N 1
ATOM 547 C CA . PRO A 1 78 ? -41.881 -37.210 20.550 1.00 42.69 78 PRO A CA 1
ATOM 548 C C . PRO A 1 78 ? -41.571 -38.130 21.769 1.00 42.69 78 PRO A C 1
ATOM 550 O O . PRO A 1 78 ? -41.073 -39.241 21.625 1.00 42.69 78 PRO A O 1
ATOM 553 N N . LYS A 1 79 ? -42.044 -37.696 22.951 1.00 36.69 79 LYS A N 1
ATOM 554 C CA . LYS A 1 79 ? -42.813 -38.455 23.976 1.00 36.69 79 LYS A CA 1
ATOM 555 C C . LYS A 1 79 ? -42.277 -38.319 25.412 1.00 36.69 79 LYS A C 1
ATOM 557 O O . LYS A 1 79 ? -41.127 -38.596 25.723 1.00 36.69 79 LYS A O 1
ATOM 562 N N . GLU A 1 80 ? -43.205 -37.892 26.263 1.00 49.66 80 GLU A N 1
ATOM 563 C CA . GLU A 1 80 ? -43.139 -37.695 27.706 1.00 49.66 80 GLU A CA 1
ATOM 564 C C . GLU A 1 80 ? -42.606 -38.878 28.526 1.00 49.66 80 GLU A C 1
ATOM 566 O O . GLU A 1 80 ? -43.087 -40.005 28.386 1.00 49.66 80 GLU A O 1
ATOM 571 N N . ARG A 1 81 ? -41.763 -38.562 29.518 1.00 44.62 81 ARG A N 1
ATOM 572 C CA . ARG A 1 81 ? -41.979 -38.950 30.924 1.00 44.62 81 ARG A CA 1
ATOM 573 C C . ARG A 1 81 ? -40.979 -38.229 31.832 1.00 44.62 81 ARG A C 1
ATOM 575 O O . ARG A 1 81 ? -39.779 -38.456 31.736 1.00 44.62 81 ARG A O 1
ATOM 582 N N . SER A 1 82 ? -41.462 -37.392 32.745 1.00 44.41 82 SER A N 1
ATOM 583 C CA . SER A 1 82 ? -40.701 -37.031 33.953 1.00 44.41 82 SER A CA 1
ATOM 584 C C . SER A 1 82 ? -40.705 -38.225 34.924 1.00 44.41 82 SER A C 1
ATOM 586 O O . SER A 1 82 ? -41.687 -38.976 34.931 1.00 44.41 82 SER A O 1
ATOM 588 N N . PRO A 1 83 ? -39.658 -38.417 35.757 1.00 46.75 83 PRO A N 1
ATOM 589 C CA . PRO A 1 83 ? -39.750 -37.869 37.119 1.00 46.75 83 PRO A CA 1
ATOM 590 C C . PRO A 1 83 ? -38.415 -37.457 37.803 1.00 46.75 83 PRO A C 1
ATOM 592 O O . PRO A 1 83 ? -37.448 -38.202 37.816 1.00 46.75 83 PRO A O 1
ATOM 595 N N . LYS A 1 84 ? -38.462 -36.278 38.446 1.00 40.75 84 LYS A N 1
ATOM 596 C CA . LYS A 1 84 ? -37.902 -35.837 39.752 1.00 40.75 84 LYS A CA 1
ATOM 597 C C . LYS A 1 84 ? -36.440 -36.127 40.176 1.00 40.75 84 LYS A C 1
ATOM 599 O O . LYS A 1 84 ? -36.045 -37.262 40.383 1.00 40.75 84 LYS A O 1
ATOM 604 N N . LEU A 1 85 ? -35.763 -35.011 40.498 1.00 52.16 85 LEU A N 1
ATOM 605 C CA . LEU A 1 85 ? -34.907 -34.727 41.669 1.00 52.16 85 LEU A CA 1
ATOM 606 C C . LEU A 1 85 ? -34.090 -35.889 42.266 1.00 52.16 85 LEU A C 1
ATOM 608 O O . LEU A 1 85 ? -34.584 -36.635 43.107 1.00 52.16 85 LEU A O 1
ATOM 612 N N . ALA A 1 86 ? -32.792 -35.896 41.969 1.00 37.59 86 ALA A N 1
ATOM 613 C CA . ALA A 1 86 ? -31.766 -36.265 42.936 1.00 37.59 86 ALA A CA 1
ATOM 614 C C . ALA A 1 86 ? -30.532 -35.390 42.696 1.00 37.59 86 ALA A C 1
ATOM 616 O O . ALA A 1 86 ? -29.976 -35.334 41.601 1.00 37.59 86 ALA A O 1
ATOM 617 N N . ASP A 1 87 ? -30.192 -34.659 43.745 1.00 50.59 87 ASP A N 1
ATOM 618 C CA . ASP A 1 87 ? -28.972 -33.901 43.936 1.00 50.59 87 ASP A CA 1
ATOM 619 C C . ASP A 1 87 ? -27.730 -34.810 43.791 1.00 50.59 87 ASP A C 1
ATOM 621 O O . ASP A 1 87 ? -27.802 -36.027 43.980 1.00 50.59 87 ASP A O 1
ATOM 625 N N . HIS A 1 88 ? -26.589 -34.167 43.539 1.00 57.75 88 HIS A N 1
ATOM 626 C CA . HIS A 1 88 ? -25.217 -34.650 43.715 1.00 57.75 88 HIS A CA 1
ATOM 627 C C . HIS A 1 88 ? -24.414 -35.168 42.502 1.00 57.75 88 HIS A C 1
ATOM 629 O O . HIS A 1 88 ? -24.645 -36.224 41.924 1.00 57.75 88 HIS A O 1
ATOM 635 N N . ARG A 1 89 ? -23.287 -34.455 42.331 1.00 48.97 89 ARG A N 1
ATOM 636 C CA . ARG A 1 89 ? -21.987 -34.839 41.750 1.00 48.97 89 ARG A CA 1
ATOM 637 C C . ARG A 1 89 ? -21.815 -34.714 40.237 1.00 48.97 89 ARG A C 1
ATOM 639 O O . ARG A 1 89 ? -22.037 -35.620 39.447 1.00 48.97 89 ARG A O 1
ATOM 646 N N . SER A 1 90 ? -21.191 -33.588 39.898 1.00 56.38 90 SER A N 1
ATOM 647 C CA . SER A 1 90 ? -20.204 -33.462 38.825 1.00 56.38 90 SER A CA 1
ATOM 648 C C . SER A 1 90 ? -19.279 -34.694 38.742 1.00 56.38 90 SER A C 1
ATOM 650 O O . SER A 1 90 ? -18.611 -35.001 39.733 1.00 56.38 90 SER A O 1
ATOM 652 N N . PRO A 1 91 ? -19.146 -35.355 37.578 1.00 48.91 91 PRO A N 1
ATOM 653 C CA . PRO A 1 91 ? -17.999 -36.194 37.297 1.00 48.91 91 PRO A CA 1
ATOM 654 C C . PRO A 1 91 ? -16.963 -35.348 36.549 1.00 48.91 91 PRO A C 1
ATOM 656 O O . PRO A 1 91 ? -16.989 -35.221 35.326 1.00 48.91 91 PRO A O 1
ATOM 659 N N . LYS A 1 92 ? -16.014 -34.763 37.288 1.00 57.75 92 LYS A N 1
ATOM 660 C CA . LYS A 1 92 ? -14.707 -34.411 36.715 1.00 57.75 92 LYS A CA 1
ATOM 661 C C . LYS A 1 92 ? -14.013 -35.732 36.358 1.00 57.75 92 LYS A C 1
ATOM 663 O O . LYS A 1 92 ? -13.448 -36.393 37.224 1.00 57.75 92 LYS A O 1
ATOM 668 N N . SER A 1 93 ? -14.100 -36.150 35.102 1.00 56.34 93 SER A N 1
ATOM 669 C CA . SER A 1 93 ? -13.356 -37.302 34.587 1.00 56.34 93 SER A CA 1
ATOM 670 C C . SER A 1 93 ? -11.878 -36.943 34.342 1.00 56.34 93 SER A C 1
ATOM 672 O O . SER A 1 93 ? -11.611 -35.877 33.779 1.00 56.34 93 SER A O 1
ATOM 674 N N . PRO A 1 94 ? -10.912 -37.818 34.682 1.00 51.53 94 PRO A N 1
ATOM 675 C CA . PRO A 1 94 ? -9.516 -37.671 34.280 1.00 51.53 94 PRO A CA 1
ATOM 676 C C . PRO A 1 94 ? -9.388 -37.877 32.767 1.00 51.53 94 PRO A C 1
ATOM 678 O O . PRO A 1 94 ? -9.716 -38.935 32.233 1.00 51.53 94 PRO A O 1
ATOM 681 N N . ILE A 1 95 ? -8.907 -36.860 32.060 1.00 49.88 95 ILE A N 1
ATOM 682 C CA . ILE A 1 95 ? -8.509 -36.968 30.654 1.00 49.88 95 ILE A CA 1
ATOM 683 C C . ILE A 1 95 ? -7.379 -37.999 30.517 1.00 49.88 95 ILE A C 1
ATOM 685 O O . ILE A 1 95 ? -6.298 -37.832 31.072 1.00 49.88 95 ILE A O 1
ATOM 689 N N . SER A 1 96 ? -7.651 -39.077 29.782 1.00 51.28 96 SER A N 1
ATOM 690 C CA . SER A 1 96 ? -6.754 -40.217 29.564 1.00 51.28 96 SER A CA 1
ATOM 691 C C . SER A 1 96 ? -5.341 -39.797 29.123 1.00 51.28 96 SER A C 1
ATOM 693 O O . SER A 1 96 ? -5.195 -39.146 28.082 1.00 51.28 96 SER A O 1
ATOM 695 N N . GLU A 1 97 ? -4.301 -40.248 29.832 1.00 58.28 97 GLU A N 1
ATOM 696 C CA . GLU A 1 97 ? -2.878 -40.056 29.484 1.00 58.28 97 GLU A CA 1
ATOM 697 C C . GLU A 1 97 ? -2.536 -40.490 28.049 1.00 58.28 97 GLU A C 1
ATOM 699 O O . GLU A 1 97 ? -1.711 -39.866 27.383 1.00 58.28 97 GLU A O 1
ATOM 704 N N . LYS A 1 98 ? -3.256 -41.484 27.515 1.00 60.06 98 LYS A N 1
ATOM 705 C CA . LYS A 1 98 ? -3.058 -42.015 26.159 1.00 60.06 98 LYS A CA 1
ATOM 706 C C . LYS A 1 98 ? -3.293 -40.976 25.047 1.00 60.06 98 LYS A C 1
ATOM 708 O O . LYS A 1 98 ? -2.623 -41.016 24.019 1.00 60.06 98 LYS A O 1
ATOM 713 N N . LYS A 1 99 ? -4.192 -40.000 25.256 1.00 63.34 99 LYS A N 1
ATOM 714 C CA . LYS A 1 99 ? -4.398 -38.876 24.315 1.00 63.34 99 LYS A CA 1
ATOM 715 C C . LYS A 1 99 ? -3.304 -37.809 24.423 1.00 63.34 99 LYS A C 1
ATOM 717 O O . LYS A 1 99 ? -2.989 -37.174 23.422 1.00 63.34 99 LYS A O 1
ATOM 722 N N . ARG A 1 100 ? -2.702 -37.624 25.607 1.00 68.12 100 ARG A N 1
ATOM 723 C CA . ARG A 1 100 ? -1.569 -36.700 25.790 1.00 68.12 100 ARG A CA 1
ATOM 724 C C . ARG A 1 100 ? -0.310 -37.230 25.109 1.00 68.12 100 ARG A C 1
ATOM 726 O O . ARG A 1 100 ? 0.323 -36.480 24.382 1.00 68.12 100 ARG A O 1
ATOM 733 N N . GLN A 1 101 ? -0.006 -38.518 25.260 1.00 72.50 101 GLN A N 1
ATOM 734 C CA . GLN A 1 101 ? 1.119 -39.156 24.562 1.00 72.50 101 GLN A CA 1
ATOM 735 C C . GLN A 1 101 ? 0.954 -39.107 23.035 1.00 72.50 101 GLN A C 1
ATOM 737 O O . GLN A 1 101 ? 1.886 -38.736 22.335 1.00 72.50 101 GLN A O 1
ATOM 742 N N . SER A 1 102 ? -0.256 -39.362 22.520 1.00 79.19 102 SER A N 1
ATOM 743 C CA . SER A 1 102 ? -0.556 -39.205 21.087 1.00 79.19 102 SER A CA 1
ATOM 744 C C . SER A 1 102 ? -0.326 -37.779 20.582 1.00 79.19 102 SER A C 1
ATOM 746 O O . SER A 1 102 ? 0.143 -37.607 19.461 1.00 79.19 102 SER A O 1
ATOM 748 N N . ARG A 1 103 ? -0.654 -36.760 21.386 1.00 89.00 103 ARG A N 1
ATOM 749 C CA . ARG A 1 103 ? -0.421 -35.359 21.021 1.00 89.00 103 ARG A CA 1
ATOM 750 C C . ARG A 1 103 ? 1.066 -35.008 21.023 1.00 89.00 103 ARG A C 1
ATOM 752 O O . ARG A 1 103 ? 1.500 -34.243 20.173 1.00 89.00 103 ARG A O 1
ATOM 759 N N . VAL A 1 104 ? 1.837 -35.565 21.953 1.00 90.00 104 VAL A N 1
ATOM 760 C CA . VAL A 1 104 ? 3.293 -35.374 22.008 1.00 90.00 104 VAL A CA 1
ATOM 761 C C . VAL A 1 104 ? 3.961 -35.987 20.776 1.00 90.00 104 VAL A C 1
ATOM 763 O O . VAL A 1 104 ? 4.675 -35.273 20.086 1.00 90.00 104 VAL A O 1
ATOM 766 N N . SER A 1 105 ? 3.637 -37.231 20.410 1.00 90.81 105 SER A N 1
ATOM 767 C CA . SER A 1 105 ? 4.194 -37.856 19.198 1.00 90.81 105 SER A CA 1
ATOM 768 C C . SER A 1 105 ? 3.781 -37.146 17.903 1.00 90.81 105 SER A C 1
ATOM 770 O O . SER A 1 105 ? 4.544 -37.098 16.942 1.00 90.81 105 SER A O 1
ATOM 772 N N . GLU A 1 106 ? 2.579 -36.568 17.851 1.00 91.81 106 GLU A N 1
ATOM 773 C CA . GLU A 1 106 ? 2.155 -35.723 16.729 1.00 91.81 106 GLU A CA 1
ATOM 774 C C . GLU A 1 106 ? 3.011 -34.449 16.626 1.00 91.81 106 GLU A C 1
ATOM 776 O O . GLU A 1 106 ? 3.441 -34.088 15.532 1.00 91.81 106 GLU A O 1
ATOM 781 N N . LEU A 1 107 ? 3.288 -33.791 17.756 1.00 95.12 107 LEU A N 1
ATOM 782 C CA . LEU A 1 107 ? 4.137 -32.600 17.808 1.00 95.12 107 LEU A CA 1
ATOM 783 C C . LEU A 1 107 ? 5.600 -32.923 17.483 1.00 95.12 107 LEU A C 1
ATOM 785 O O . LEU A 1 107 ? 6.217 -32.184 16.728 1.00 95.12 107 LEU A O 1
ATOM 789 N N . GLU A 1 108 ? 6.138 -34.039 17.973 1.00 92.94 108 GLU A N 1
ATOM 790 C CA . GLU A 1 108 ? 7.484 -34.519 17.628 1.00 92.94 108 GLU A CA 1
ATOM 791 C C . GLU A 1 108 ? 7.612 -34.772 16.119 1.00 92.94 108 GLU A C 1
ATOM 793 O O . GLU A 1 108 ? 8.550 -34.293 15.487 1.00 92.94 108 GLU A O 1
ATOM 798 N N . ASN A 1 109 ? 6.617 -35.422 15.505 1.00 95.19 109 ASN A N 1
ATOM 799 C CA . ASN A 1 109 ? 6.581 -35.614 14.054 1.00 95.19 109 ASN A CA 1
ATOM 800 C C . ASN A 1 109 ? 6.498 -34.285 13.287 1.00 95.19 109 ASN A C 1
ATOM 802 O O . ASN A 1 109 ? 7.115 -34.149 12.228 1.00 95.19 109 ASN A O 1
ATOM 806 N N . GLN A 1 110 ? 5.745 -33.304 13.798 1.00 96.62 110 GLN A N 1
ATOM 807 C CA . GLN A 1 110 ? 5.692 -31.961 13.213 1.00 96.62 110 GLN A CA 1
ATOM 808 C C . GLN A 1 110 ? 7.042 -31.250 13.324 1.00 96.62 110 GLN A C 1
ATOM 810 O O . GLN A 1 110 ? 7.484 -30.667 12.338 1.00 96.62 110 GLN A O 1
ATOM 815 N N . ILE A 1 111 ? 7.724 -31.350 14.466 1.00 96.62 111 ILE A N 1
ATOM 816 C CA . ILE A 1 111 ? 9.061 -30.783 14.676 1.00 96.62 111 ILE A CA 1
ATOM 817 C C . ILE A 1 111 ? 10.059 -31.418 13.706 1.00 96.62 111 ILE A C 1
ATOM 819 O O . ILE A 1 111 ? 10.676 -30.698 12.930 1.00 96.62 111 ILE A O 1
ATOM 823 N N . SER A 1 112 ? 10.137 -32.749 13.633 1.00 96.88 112 SER A N 1
ATOM 824 C CA . SER A 1 112 ? 11.047 -33.427 12.699 1.00 96.88 112 SER A CA 1
ATOM 825 C C . SER A 1 112 ? 10.723 -33.143 11.230 1.00 96.88 112 SER A C 1
ATOM 827 O O . SER A 1 112 ? 11.610 -33.165 10.374 1.00 96.88 112 SER A O 1
ATOM 829 N N . LYS A 1 113 ? 9.450 -32.891 10.900 1.00 97.00 113 LYS A N 1
ATOM 830 C CA . LYS A 1 113 ? 9.064 -32.433 9.562 1.00 97.00 113 LYS A CA 1
ATOM 831 C C . LYS A 1 113 ? 9.577 -31.019 9.302 1.00 97.00 113 LYS A C 1
ATOM 833 O O . LYS A 1 113 ? 10.218 -30.810 8.279 1.00 97.00 113 LYS A O 1
ATOM 838 N N . LEU A 1 114 ? 9.348 -30.092 10.228 1.00 97.50 114 LEU A N 1
ATOM 839 C CA . LEU A 1 114 ? 9.808 -28.709 10.116 1.00 97.50 114 LEU A CA 1
ATOM 840 C C . LEU A 1 114 ? 11.337 -28.609 10.059 1.00 97.50 114 LEU A C 1
ATOM 842 O O . LEU A 1 114 ? 11.853 -27.822 9.276 1.00 97.50 114 LEU A O 1
ATOM 846 N N . GLU A 1 115 ? 12.066 -29.427 10.816 1.00 97.44 115 GLU A N 1
ATOM 847 C CA . GLU A 1 115 ? 13.533 -29.479 10.782 1.00 97.44 115 GLU A CA 1
ATOM 848 C C . GLU A 1 115 ? 14.062 -29.934 9.417 1.00 97.44 115 GLU A C 1
ATOM 850 O O . GLU A 1 115 ? 14.968 -29.312 8.862 1.00 97.44 115 GLU A O 1
ATOM 855 N N . ARG A 1 116 ? 13.468 -30.983 8.833 1.00 97.75 116 ARG A N 1
ATOM 856 C CA . ARG A 1 116 ? 13.815 -31.436 7.476 1.00 97.75 116 ARG A CA 1
ATOM 857 C C . ARG A 1 116 ? 13.455 -30.407 6.412 1.00 97.75 116 ARG A C 1
ATOM 859 O O . ARG A 1 116 ? 14.244 -30.192 5.492 1.00 97.75 116 ARG A O 1
ATOM 866 N N . ASP A 1 117 ? 12.284 -29.789 6.524 1.00 97.06 117 ASP A N 1
ATOM 867 C CA . ASP A 1 117 ? 11.836 -28.764 5.582 1.00 97.06 117 ASP A CA 1
ATOM 868 C C . ASP A 1 117 ? 12.773 -27.540 5.658 1.00 97.06 117 ASP A C 1
ATOM 870 O O . ASP A 1 117 ? 13.210 -27.034 4.627 1.00 97.06 117 ASP A O 1
ATOM 874 N N . LEU A 1 118 ? 13.188 -27.132 6.864 1.00 97.81 118 LEU A N 1
ATOM 875 C CA . LEU A 1 118 ? 14.153 -26.049 7.083 1.00 97.81 118 LEU A CA 1
ATOM 876 C C . LEU A 1 118 ? 15.530 -26.379 6.504 1.00 97.81 118 LEU A C 1
ATOM 878 O O . LEU A 1 118 ? 16.128 -25.532 5.839 1.00 97.81 118 LEU A O 1
ATOM 882 N N . GLN A 1 119 ? 16.020 -27.603 6.709 1.00 97.75 119 GLN A N 1
ATOM 883 C CA . GLN A 1 119 ? 17.279 -28.052 6.115 1.00 97.75 119 GLN A CA 1
ATOM 884 C C . GLN A 1 119 ? 17.204 -28.038 4.581 1.00 97.75 119 GLN A C 1
ATOM 886 O O . GLN A 1 119 ? 18.098 -27.509 3.927 1.00 97.75 119 GLN A O 1
ATOM 891 N N . THR A 1 120 ? 16.097 -28.516 4.009 1.00 97.81 120 THR A N 1
ATOM 892 C CA . THR A 1 120 ? 15.875 -28.524 2.554 1.00 97.81 120 THR A CA 1
ATOM 893 C C . THR A 1 120 ? 15.857 -27.108 1.978 1.00 97.81 120 THR A C 1
ATOM 895 O O . THR A 1 120 ? 16.493 -26.846 0.959 1.00 97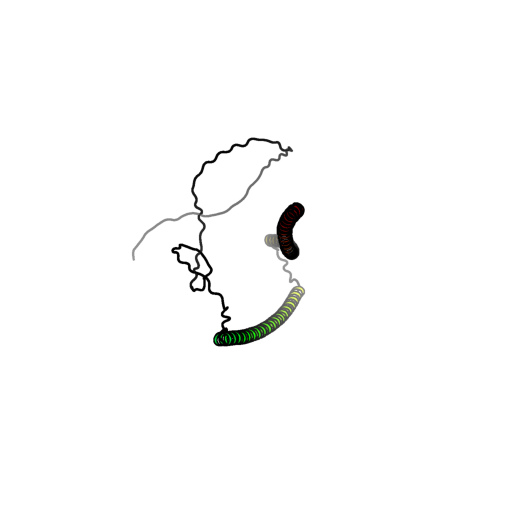.81 120 THR A O 1
ATOM 898 N N . VAL A 1 121 ? 15.157 -26.176 2.631 1.00 97.62 121 VAL A N 1
ATOM 899 C CA . VAL A 1 121 ? 15.105 -24.770 2.203 1.00 97.62 121 VAL A CA 1
ATOM 900 C C . VAL A 1 121 ? 16.479 -24.113 2.310 1.00 97.62 121 VAL A C 1
ATOM 902 O O . VAL A 1 121 ? 16.859 -23.352 1.423 1.00 97.62 121 VAL A O 1
ATOM 905 N N . LYS A 1 122 ? 17.247 -24.420 3.359 1.00 98.12 122 LYS A N 1
ATOM 906 C CA . LYS A 1 122 ? 18.612 -23.913 3.522 1.00 98.12 122 LYS A CA 1
ATOM 907 C C . LYS A 1 122 ? 19.525 -24.391 2.393 1.00 98.12 122 LYS A C 1
ATOM 909 O O . LYS A 1 122 ? 20.222 -23.570 1.804 1.00 98.12 122 LYS A O 1
ATOM 914 N N . ASP A 1 123 ? 19.475 -25.676 2.056 1.00 97.56 123 ASP A N 1
ATOM 915 C CA . ASP A 1 123 ? 20.285 -26.242 0.975 1.00 97.56 123 ASP A CA 1
ATOM 916 C C . ASP A 1 123 ? 19.885 -25.644 -0.386 1.00 97.56 123 ASP A C 1
ATOM 918 O O . ASP A 1 123 ? 20.747 -25.225 -1.158 1.00 97.56 123 ASP A O 1
ATOM 922 N N . GLN A 1 124 ? 18.580 -25.484 -0.647 1.00 97.69 124 GLN A N 1
ATOM 923 C CA . GLN A 1 124 ? 18.082 -24.800 -1.849 1.00 97.69 124 GLN A CA 1
ATOM 924 C C . GLN A 1 124 ? 18.528 -23.337 -1.924 1.00 97.69 124 GLN A C 1
ATOM 926 O O . GLN A 1 124 ? 18.883 -22.858 -3.003 1.00 97.69 124 GLN A O 1
ATOM 931 N N . LEU A 1 125 ? 18.518 -22.621 -0.796 1.00 97.75 125 LEU A N 1
ATOM 932 C CA . LEU A 1 125 ? 18.980 -21.239 -0.728 1.00 97.75 125 LEU A CA 1
ATOM 933 C C . LEU A 1 125 ? 20.473 -21.152 -1.055 1.00 97.75 125 LEU A C 1
ATOM 935 O O . LEU A 1 125 ? 20.849 -20.326 -1.883 1.00 97.75 125 LEU A O 1
ATOM 939 N N . CYS A 1 126 ? 21.299 -22.031 -0.479 1.00 97.50 126 CYS A N 1
ATOM 940 C CA . CYS A 1 126 ? 22.727 -22.103 -0.784 1.00 97.50 126 CYS A CA 1
ATOM 941 C C . CYS A 1 126 ? 22.973 -22.376 -2.276 1.00 97.50 126 CYS A C 1
ATOM 943 O O . CYS A 1 126 ? 23.698 -21.618 -2.917 1.00 97.50 126 CYS A O 1
ATOM 945 N N . SER A 1 127 ? 22.311 -23.379 -2.863 1.00 96.56 127 SER A N 1
ATOM 946 C CA . SER A 1 127 ? 22.448 -23.675 -4.297 1.00 96.56 127 SER A CA 1
ATOM 947 C C . SER A 1 127 ? 21.978 -22.520 -5.189 1.00 96.56 127 SER A C 1
ATOM 949 O O . SER A 1 127 ? 22.591 -22.232 -6.217 1.00 96.56 127 SER A O 1
ATOM 951 N N . THR A 1 128 ? 20.908 -21.824 -4.799 1.00 96.69 128 THR A N 1
ATOM 952 C CA . THR A 1 128 ? 20.400 -20.662 -5.545 1.00 96.69 128 THR A CA 1
ATOM 953 C C . THR A 1 128 ? 21.362 -19.478 -5.452 1.00 96.69 128 THR A C 1
ATOM 955 O O . THR A 1 128 ? 21.583 -18.772 -6.438 1.00 96.69 128 THR A O 1
ATOM 958 N N . GLU A 1 129 ? 21.965 -19.256 -4.285 1.00 97.00 129 GLU A N 1
ATOM 959 C CA . GLU A 1 129 ? 22.962 -18.206 -4.088 1.00 97.00 129 GLU A CA 1
ATOM 960 C C . GLU A 1 129 ? 24.237 -18.472 -4.905 1.00 97.00 129 GLU A C 1
ATOM 962 O O . GLU A 1 129 ? 24.772 -17.552 -5.527 1.00 97.00 129 GLU A O 1
ATOM 967 N N . GLU A 1 130 ? 24.703 -19.721 -4.958 1.00 97.62 130 GLU A N 1
ATOM 968 C CA . GLU A 1 130 ? 25.837 -20.132 -5.793 1.00 97.62 130 GLU A CA 1
ATOM 969 C C . GLU A 1 130 ? 25.549 -19.927 -7.284 1.00 97.62 130 GLU A C 1
ATOM 971 O O . GLU A 1 130 ? 26.354 -19.313 -7.988 1.00 97.62 130 GLU A O 1
ATOM 976 N N . LEU A 1 131 ? 24.371 -20.347 -7.755 1.00 97.75 131 LEU A N 1
ATOM 977 C CA . LEU A 1 131 ? 23.955 -20.154 -9.145 1.00 97.75 131 LEU A CA 1
ATOM 978 C C . LEU A 1 131 ? 23.864 -18.666 -9.513 1.00 97.75 131 LEU A C 1
ATOM 980 O O . LEU A 1 131 ? 24.292 -18.268 -10.596 1.00 97.75 131 LEU A O 1
ATOM 984 N N . LYS A 1 132 ? 23.382 -17.820 -8.595 1.00 97.81 132 LYS A N 1
ATOM 985 C CA . LYS A 1 132 ? 23.373 -16.362 -8.774 1.00 97.81 132 LYS A CA 1
ATOM 986 C C . LYS A 1 132 ? 24.790 -15.801 -8.934 1.00 97.81 132 LYS A C 1
ATOM 988 O O . LYS A 1 132 ? 25.016 -14.986 -9.826 1.00 97.81 132 LYS A O 1
ATOM 993 N N . LYS A 1 133 ? 25.735 -16.214 -8.082 1.00 97.81 133 LYS A N 1
ATOM 994 C CA . LYS A 1 133 ? 27.138 -15.761 -8.155 1.00 97.81 133 LYS A CA 1
ATOM 995 C C . LYS A 1 133 ? 27.796 -16.189 -9.466 1.00 97.81 133 LYS A C 1
ATOM 997 O O . LYS A 1 133 ? 28.480 -15.384 -10.090 1.00 97.81 133 LYS A O 1
ATOM 1002 N N . GLN A 1 134 ? 27.548 -17.422 -9.903 1.00 97.62 134 GLN A N 1
ATOM 1003 C CA . GLN A 1 134 ? 28.065 -17.932 -11.171 1.00 97.62 134 GLN A CA 1
ATOM 1004 C C . GLN A 1 134 ? 27.505 -17.149 -12.368 1.00 97.62 134 GLN A C 1
ATOM 1006 O O . GLN A 1 134 ? 28.276 -16.669 -13.195 1.00 97.62 134 GLN A O 1
ATOM 1011 N N . ALA A 1 135 ? 26.187 -16.931 -12.414 1.00 96.81 135 ALA A N 1
ATOM 1012 C CA . ALA A 1 135 ? 25.549 -16.151 -13.475 1.00 96.81 135 ALA A CA 1
ATOM 1013 C C . ALA A 1 135 ? 26.057 -14.698 -13.525 1.00 96.81 135 ALA A C 1
ATOM 1015 O O . ALA A 1 135 ? 26.240 -14.139 -14.605 1.00 96.81 135 ALA A O 1
ATOM 1016 N N . GLN A 1 136 ? 26.321 -14.086 -12.365 1.00 97.19 136 GLN A N 1
ATOM 1017 C CA . GLN A 1 136 ? 26.916 -12.751 -12.302 1.00 97.19 136 GLN A CA 1
ATOM 1018 C C . GLN A 1 136 ? 28.318 -12.732 -12.924 1.00 97.19 136 GLN A C 1
ATOM 1020 O O . GLN A 1 136 ? 28.611 -11.862 -13.742 1.00 97.19 136 GLN A O 1
ATOM 1025 N N . LYS A 1 137 ? 29.168 -13.702 -12.573 1.00 97.62 137 LYS A N 1
ATOM 1026 C CA . LYS A 1 137 ? 30.523 -13.804 -13.120 1.00 97.62 137 LYS A CA 1
ATOM 1027 C C . LYS A 1 137 ? 30.510 -13.991 -14.641 1.00 97.62 137 LYS A C 1
ATOM 1029 O O . LYS A 1 137 ? 31.250 -13.314 -15.346 1.00 97.62 137 LYS A O 1
ATOM 1034 N N . GLU A 1 138 ? 29.640 -14.858 -15.154 1.00 97.00 138 GLU A N 1
ATOM 1035 C CA . GLU A 1 138 ? 29.490 -15.084 -16.599 1.00 97.00 138 GLU A CA 1
ATOM 1036 C C . GLU A 1 138 ? 29.021 -13.822 -17.337 1.00 97.00 138 GLU A C 1
ATOM 1038 O O . GLU A 1 138 ? 29.524 -13.507 -18.418 1.00 97.00 138 GLU A O 1
ATOM 1043 N N . ALA A 1 139 ? 28.102 -13.055 -16.744 1.00 96.38 139 ALA A N 1
ATOM 1044 C CA . ALA A 1 139 ? 27.670 -11.778 -17.301 1.00 96.38 139 ALA A CA 1
ATOM 1045 C C . ALA A 1 139 ? 28.812 -10.746 -17.334 1.00 96.38 139 ALA A C 1
ATOM 1047 O O . ALA A 1 139 ? 28.972 -10.037 -18.330 1.00 96.38 139 ALA A O 1
ATOM 1048 N N . GLU A 1 140 ? 29.627 -10.673 -16.277 1.00 97.06 140 GLU A N 1
ATOM 1049 C CA . GLU A 1 140 ? 30.807 -9.801 -16.220 1.00 97.06 140 GLU A CA 1
ATOM 1050 C C . GLU A 1 140 ? 31.850 -10.190 -17.283 1.00 97.06 140 GLU A C 1
ATOM 1052 O O . GLU A 1 140 ? 32.325 -9.323 -18.019 1.00 97.06 140 GLU A O 1
ATOM 1057 N N . GLU A 1 141 ? 32.156 -11.482 -17.431 1.00 96.88 141 GLU A N 1
ATOM 1058 C CA . GLU A 1 141 ? 33.070 -11.995 -18.462 1.00 96.88 141 GLU A CA 1
ATOM 1059 C C . GLU A 1 141 ? 32.546 -11.708 -19.882 1.00 96.88 141 GLU A C 1
ATOM 1061 O O . GLU A 1 141 ? 33.292 -11.222 -20.737 1.00 96.88 141 GLU A O 1
ATOM 1066 N N . SER A 1 142 ? 31.250 -11.921 -20.138 1.00 95.81 142 SER A N 1
ATOM 1067 C CA . SER A 1 142 ? 30.628 -11.588 -21.426 1.00 95.81 142 SER A CA 1
ATOM 1068 C C . SER A 1 142 ? 30.695 -10.089 -21.727 1.00 95.81 142 SER A C 1
ATOM 1070 O O . SER A 1 142 ? 30.909 -9.702 -22.876 1.00 95.81 142 SER A O 1
ATOM 1072 N N . ASN A 1 143 ? 30.519 -9.233 -20.720 1.00 96.38 143 ASN A N 1
ATOM 1073 C CA . ASN A 1 143 ? 30.593 -7.784 -20.892 1.00 96.38 143 ASN A CA 1
ATOM 1074 C C . ASN A 1 143 ? 32.028 -7.327 -21.214 1.00 96.38 143 ASN A C 1
ATOM 1076 O O . ASN A 1 143 ? 32.244 -6.478 -22.084 1.00 96.38 143 ASN A O 1
ATOM 1080 N N . GLN A 1 144 ? 33.031 -7.950 -20.589 1.00 97.06 144 GLN A N 1
ATOM 1081 C CA . GLN A 1 144 ? 34.438 -7.725 -20.933 1.00 97.06 144 GLN A CA 1
ATOM 1082 C C . GLN A 1 144 ? 34.743 -8.139 -22.379 1.00 97.06 144 GLN A C 1
ATOM 1084 O O . GLN A 1 144 ? 35.385 -7.383 -23.110 1.00 97.06 144 GLN A O 1
ATOM 1089 N N . GLN A 1 145 ? 34.240 -9.295 -22.827 1.00 97.12 145 GLN A N 1
ATOM 1090 C CA . GLN A 1 145 ? 34.399 -9.745 -24.215 1.00 97.12 145 GLN A CA 1
ATOM 1091 C C . GLN A 1 145 ? 33.735 -8.786 -25.212 1.00 97.12 145 GLN A C 1
ATOM 1093 O O . GLN A 1 145 ? 34.350 -8.425 -26.217 1.00 97.12 145 GLN A O 1
ATOM 1098 N N . LEU A 1 146 ? 32.514 -8.324 -24.924 1.00 95.75 146 LEU A N 1
ATOM 1099 C CA . LEU A 1 146 ? 31.819 -7.330 -25.749 1.00 95.75 146 LEU A CA 1
ATOM 1100 C C . LEU A 1 146 ? 32.590 -6.012 -25.820 1.00 95.75 146 LEU A C 1
ATOM 1102 O O . LEU A 1 146 ? 32.741 -5.450 -26.902 1.00 95.75 146 LEU A O 1
ATOM 1106 N N . SER A 1 147 ? 33.135 -5.552 -24.694 1.00 95.62 147 SER A N 1
ATOM 1107 C CA . SER A 1 147 ? 33.960 -4.342 -24.646 1.00 95.62 147 SER A CA 1
ATOM 1108 C C . SER A 1 147 ? 35.216 -4.485 -25.512 1.00 95.62 147 SER A C 1
ATOM 1110 O O . SER A 1 147 ? 35.537 -3.586 -26.288 1.00 95.62 147 SER A O 1
ATOM 1112 N N . ALA A 1 148 ? 35.894 -5.636 -25.457 1.00 96.31 148 ALA A N 1
ATOM 1113 C CA . ALA A 1 148 ? 37.063 -5.915 -26.291 1.00 96.31 148 ALA A CA 1
ATOM 1114 C C . ALA A 1 148 ? 36.720 -5.961 -27.792 1.00 96.31 148 ALA A C 1
ATOM 1116 O O . ALA A 1 148 ? 37.441 -5.390 -28.61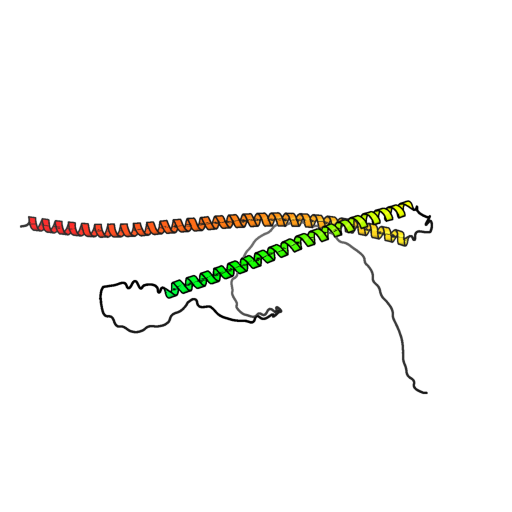3 1.00 96.31 148 ALA A O 1
ATOM 1117 N N . LEU A 1 149 ? 35.602 -6.595 -28.163 1.00 95.38 149 LEU A N 1
ATOM 1118 C CA . LEU A 1 149 ? 35.118 -6.605 -29.546 1.00 95.38 149 LEU A CA 1
ATOM 1119 C C . LEU A 1 149 ? 34.727 -5.205 -30.022 1.00 95.38 149 LEU A C 1
ATOM 1121 O O . LEU A 1 149 ? 35.040 -4.844 -31.153 1.00 95.38 149 LEU A O 1
ATOM 1125 N N . SER A 1 150 ? 34.103 -4.402 -29.159 1.00 94.62 150 SER A N 1
ATOM 1126 C CA . SER A 1 150 ? 33.735 -3.023 -29.472 1.00 94.62 150 SER A CA 1
ATOM 1127 C C . SER A 1 150 ? 34.967 -2.149 -29.707 1.00 94.62 150 SER A C 1
ATOM 1129 O O . SER A 1 150 ? 34.971 -1.350 -30.639 1.00 94.62 150 SER A O 1
ATOM 1131 N N . LEU A 1 151 ? 36.034 -2.324 -28.920 1.00 95.50 151 LEU A N 1
ATOM 1132 C CA . LEU A 1 151 ? 37.307 -1.635 -29.152 1.00 95.50 151 LEU A CA 1
ATOM 1133 C C . LEU A 1 151 ? 37.934 -2.039 -30.491 1.00 95.50 151 LEU A C 1
ATOM 1135 O O . LEU A 1 151 ? 38.385 -1.176 -31.239 1.00 95.50 151 LEU A O 1
ATOM 1139 N N . LYS A 1 152 ? 37.909 -3.333 -30.829 1.00 94.62 152 LYS A N 1
ATOM 1140 C CA . LYS A 1 152 ? 38.424 -3.834 -32.110 1.00 94.62 152 LYS A CA 1
ATOM 1141 C C . LYS A 1 152 ? 37.600 -3.340 -33.305 1.00 94.62 152 LYS A C 1
ATOM 1143 O O . LYS A 1 152 ? 38.155 -3.052 -34.367 1.00 94.62 152 LYS A O 1
ATOM 1148 N N . LEU A 1 153 ? 36.281 -3.227 -33.145 1.00 91.69 153 LEU A N 1
ATOM 1149 C CA . LEU A 1 153 ? 35.385 -2.638 -34.142 1.00 91.69 153 LEU A CA 1
ATOM 1150 C C . LEU A 1 153 ? 35.704 -1.153 -34.351 1.00 91.69 153 LEU A C 1
ATOM 1152 O O . LEU A 1 153 ? 35.805 -0.696 -35.482 1.00 91.69 153 LEU A O 1
ATOM 1156 N N . GLU A 1 154 ? 35.903 -0.409 -33.266 1.00 91.56 154 GLU A N 1
ATOM 1157 C CA . GLU A 1 154 ? 36.250 1.009 -33.332 1.00 91.56 154 GLU A CA 1
ATOM 1158 C C . GLU A 1 154 ? 37.631 1.229 -33.975 1.00 91.56 154 GLU A C 1
ATOM 1160 O O . GLU A 1 154 ? 37.806 2.131 -34.789 1.00 91.56 154 GLU A O 1
ATOM 1165 N N . GLU A 1 155 ? 38.612 0.375 -33.676 1.00 89.31 155 GLU A N 1
ATOM 1166 C CA . GLU A 1 155 ? 39.936 0.404 -34.309 1.00 89.31 155 GLU A CA 1
ATOM 1167 C C . GLU A 1 155 ? 39.871 0.091 -35.812 1.00 89.31 155 GLU A C 1
ATOM 1169 O O . GLU A 1 155 ? 40.469 0.800 -36.622 1.00 89.31 155 GLU A O 1
ATOM 1174 N N . SER A 1 156 ? 39.104 -0.930 -36.207 1.00 87.75 156 SER A N 1
ATOM 1175 C CA . SER A 1 156 ? 38.903 -1.268 -37.624 1.00 87.75 156 SER A CA 1
ATOM 1176 C C . SER A 1 156 ? 38.114 -0.195 -38.378 1.00 87.75 156 SER A C 1
ATOM 1178 O O . SER A 1 156 ? 38.445 0.111 -39.523 1.00 87.75 156 SER A O 1
ATOM 1180 N N . ARG A 1 157 ? 37.138 0.448 -37.726 1.00 88.38 157 ARG A N 1
ATOM 1181 C CA . ARG A 1 157 ? 36.435 1.620 -38.261 1.00 88.38 157 ARG A CA 1
ATOM 1182 C C . ARG A 1 157 ? 37.393 2.784 -38.512 1.00 88.38 157 ARG A C 1
ATOM 1184 O O . ARG A 1 157 ? 37.363 3.357 -39.595 1.00 88.38 157 ARG A O 1
ATOM 1191 N N . LYS A 1 158 ? 38.272 3.089 -37.555 1.00 85.50 158 LYS A N 1
ATOM 1192 C CA . LYS A 1 158 ? 39.305 4.123 -37.714 1.00 85.50 158 LYS A CA 1
ATOM 1193 C C . LYS A 1 158 ? 40.291 3.782 -38.827 1.00 85.50 158 LYS A C 1
ATOM 1195 O O . LYS A 1 158 ? 40.641 4.653 -39.604 1.00 85.50 158 LYS A O 1
ATOM 1200 N N . LEU A 1 159 ? 40.715 2.525 -38.962 1.00 83.19 159 LEU A N 1
ATOM 1201 C CA . LEU A 1 159 ? 41.575 2.099 -40.076 1.00 83.19 159 LEU A CA 1
ATOM 1202 C C . LEU A 1 159 ? 40.923 2.338 -41.446 1.00 83.19 159 LEU A C 1
ATOM 1204 O O . LEU A 1 159 ? 41.609 2.792 -42.356 1.00 83.19 159 LEU A O 1
ATOM 1208 N N . LEU A 1 160 ? 39.617 2.080 -41.574 1.00 79.81 160 LEU A N 1
ATOM 1209 C CA . LEU A 1 160 ? 38.851 2.336 -42.797 1.00 79.81 160 LEU A CA 1
ATOM 1210 C C . LEU A 1 160 ? 38.671 3.838 -43.078 1.00 79.81 160 LEU A C 1
ATOM 1212 O O . LEU A 1 160 ? 38.718 4.272 -44.225 1.00 79.81 160 LEU A O 1
ATOM 1216 N N . GLU A 1 161 ? 38.481 4.642 -42.035 1.00 75.75 161 GLU A N 1
ATOM 1217 C CA . GLU A 1 161 ? 38.395 6.102 -42.149 1.00 75.75 161 GLU A CA 1
ATOM 1218 C C . GLU A 1 161 ? 39.756 6.721 -42.530 1.00 75.75 161 GLU A C 1
ATOM 1220 O O . GLU A 1 161 ? 39.823 7.689 -43.287 1.00 75.75 161 GLU A O 1
ATOM 1225 N N . ASN A 1 162 ? 40.853 6.101 -42.083 1.00 65.44 162 ASN A N 1
ATOM 1226 C CA . ASN A 1 162 ? 42.226 6.540 -42.333 1.00 65.44 162 ASN A CA 1
ATOM 1227 C C . ASN A 1 162 ? 42.814 6.011 -43.653 1.00 65.44 162 ASN A C 1
ATOM 1229 O O . ASN A 1 162 ? 43.810 6.562 -44.120 1.00 65.44 162 ASN A O 1
ATOM 1233 N N . SER A 1 163 ? 42.235 4.967 -44.265 1.00 61.78 163 SER A N 1
ATOM 1234 C CA . SER A 1 163 ? 42.682 4.437 -45.565 1.00 61.78 163 SER A CA 1
ATOM 1235 C C . SER A 1 163 ? 42.363 5.351 -46.753 1.00 61.78 163 SER A C 1
ATOM 1237 O O . SER A 1 163 ? 42.729 5.026 -47.876 1.00 61.78 163 SER A O 1
ATOM 1239 N N . GLY A 1 164 ? 41.764 6.519 -46.500 1.00 47.81 164 GLY A N 1
ATOM 1240 C CA . GLY A 1 164 ? 41.491 7.543 -47.501 1.00 47.81 164 GLY A CA 1
ATOM 1241 C C . GLY A 1 164 ? 40.361 7.145 -48.458 1.00 47.81 164 GLY A C 1
ATOM 1242 O O . GLY A 1 164 ? 40.153 5.963 -48.733 1.00 47.81 164 GLY A O 1
ATOM 1243 N N . PRO A 1 165 ? 39.597 8.117 -48.977 1.00 50.59 165 PRO A N 1
ATOM 1244 C CA . PRO A 1 165 ? 38.674 7.851 -50.060 1.00 50.59 165 PRO A CA 1
ATOM 1245 C C . PRO A 1 165 ? 39.519 7.642 -51.315 1.00 50.59 165 PRO A C 1
ATOM 1247 O O . PRO A 1 165 ? 39.970 8.603 -51.936 1.00 50.59 165 PRO A O 1
ATOM 1250 N N . GLU A 1 166 ? 39.769 6.390 -51.682 1.00 43.91 166 GLU A N 1
ATOM 1251 C CA . GLU A 1 166 ? 40.061 6.099 -53.078 1.00 43.91 166 GLU A CA 1
ATOM 1252 C C . GLU A 1 166 ? 38.853 6.609 -53.876 1.00 43.91 166 GLU A C 1
ATOM 1254 O O . GLU A 1 166 ? 37.701 6.287 -53.568 1.00 43.91 166 GLU A O 1
ATOM 1259 N N . GLU A 1 167 ? 39.121 7.553 -54.778 1.00 50.00 167 GLU A N 1
ATOM 1260 C CA . GLU A 1 167 ? 38.123 8.332 -55.493 1.00 50.00 167 GLU A CA 1
ATOM 1261 C C . GLU A 1 167 ? 37.108 7.427 -56.199 1.00 50.00 167 GLU A C 1
ATOM 1263 O O . GLU A 1 167 ? 37.363 6.903 -57.277 1.00 50.00 167 GLU A O 1
ATOM 1268 N N . ILE A 1 168 ? 35.906 7.314 -55.638 1.00 52.59 168 ILE A N 1
ATOM 1269 C CA . ILE A 1 168 ? 34.711 6.914 -56.390 1.00 52.59 168 ILE A CA 1
ATOM 1270 C C . ILE A 1 168 ? 34.063 8.196 -56.923 1.00 52.59 168 ILE A C 1
ATOM 1272 O O . ILE A 1 168 ? 32.974 8.610 -56.526 1.00 52.59 168 ILE A O 1
ATOM 1276 N N . SER A 1 169 ? 34.810 8.887 -57.784 1.00 56.78 169 SER A N 1
ATOM 1277 C CA . SER A 1 169 ? 34.294 9.931 -58.663 1.00 56.78 169 SER A CA 1
ATOM 1278 C C . SER A 1 169 ? 33.636 9.255 -59.863 1.00 56.78 169 SER A C 1
ATOM 1280 O O . SER A 1 169 ? 34.188 9.274 -60.953 1.00 56.78 169 SER A O 1
ATOM 1282 N N . GLU A 1 170 ? 32.464 8.656 -59.678 1.00 50.91 170 GLU A N 1
ATOM 1283 C CA . GLU A 1 170 ? 31.659 8.137 -60.786 1.00 50.91 170 GLU A CA 1
ATOM 1284 C C . GLU A 1 170 ? 30.178 8.208 -60.393 1.00 50.91 170 GLU A C 1
ATOM 1286 O O . GLU A 1 170 ? 29.731 7.547 -59.460 1.00 50.91 170 GLU A O 1
ATOM 1291 N N . GLU A 1 171 ? 29.466 9.128 -61.050 1.00 53.34 171 GLU A N 1
ATOM 1292 C CA . GLU A 1 171 ? 28.010 9.173 -61.237 1.00 53.34 171 GLU A CA 1
ATOM 1293 C C . GLU A 1 171 ? 27.176 8.520 -60.121 1.00 53.34 171 GLU A C 1
ATOM 1295 O O . GLU A 1 171 ? 26.683 7.399 -60.227 1.00 53.34 171 GLU A O 1
ATOM 1300 N N . ARG A 1 172 ? 27.002 9.245 -59.010 1.00 61.06 172 ARG A N 1
ATOM 1301 C CA . ARG A 1 172 ? 26.114 8.799 -57.935 1.00 61.06 172 ARG A CA 1
ATOM 1302 C C . ARG A 1 172 ? 24.682 8.835 -58.457 1.00 61.06 172 ARG A C 1
ATOM 1304 O O . ARG A 1 172 ? 24.108 9.914 -58.596 1.00 61.06 172 ARG A O 1
ATOM 1311 N N . ASP A 1 173 ? 24.143 7.656 -58.752 1.00 78.19 173 ASP A N 1
ATOM 1312 C CA . ASP A 1 173 ? 22.797 7.475 -59.287 1.00 78.19 173 ASP A CA 1
ATOM 1313 C C . ASP A 1 173 ? 21.796 8.352 -58.504 1.00 78.19 173 ASP A C 1
ATOM 1315 O O . ASP A 1 173 ? 21.660 8.190 -57.282 1.00 78.19 173 ASP A O 1
ATOM 1319 N N . PRO A 1 174 ? 21.083 9.293 -59.152 1.00 81.38 174 PRO A N 1
ATOM 1320 C CA . PRO A 1 174 ? 20.196 10.235 -58.461 1.00 81.38 174 PRO A CA 1
ATOM 1321 C C . PRO A 1 174 ? 19.075 9.522 -57.685 1.00 81.38 174 PRO A C 1
ATOM 1323 O O . PRO A 1 174 ? 18.536 10.061 -56.714 1.00 81.38 174 PRO A O 1
ATOM 1326 N N . ILE A 1 175 ? 18.764 8.284 -58.078 1.00 83.44 175 ILE A N 1
ATOM 1327 C CA . ILE A 1 175 ? 17.840 7.381 -57.389 1.00 83.44 175 ILE A CA 1
ATOM 1328 C C . ILE A 1 175 ? 18.409 6.949 -56.030 1.00 83.44 175 ILE A C 1
ATOM 1330 O O . IL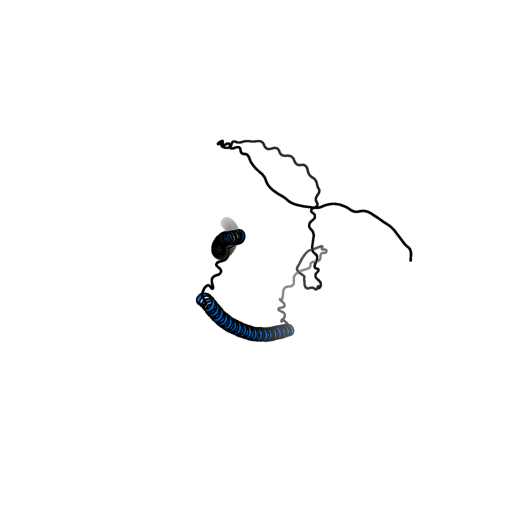E A 1 175 ? 17.714 7.085 -55.028 1.00 83.44 175 ILE A O 1
ATOM 1334 N N . LEU A 1 176 ? 19.674 6.516 -55.963 1.00 87.06 176 LEU A N 1
ATOM 1335 C CA . LEU A 1 176 ? 20.316 6.082 -54.715 1.00 87.06 176 LEU A CA 1
ATOM 1336 C C . LEU A 1 176 ? 20.481 7.240 -53.724 1.00 87.06 176 LEU A C 1
ATOM 1338 O O . LEU A 1 176 ? 20.299 7.063 -52.523 1.00 87.06 176 LEU A O 1
ATOM 1342 N N . VAL A 1 177 ? 20.784 8.447 -54.213 1.00 88.00 177 VAL A N 1
ATOM 1343 C CA . VAL A 1 177 ? 20.860 9.648 -53.361 1.00 88.00 177 VAL A CA 1
ATOM 1344 C C . VAL A 1 177 ? 19.486 9.997 -52.781 1.00 88.00 177 VAL A C 1
ATOM 1346 O O . VAL A 1 177 ? 19.379 10.309 -51.596 1.00 88.00 177 VAL A O 1
ATOM 1349 N N . SER A 1 178 ? 18.430 9.895 -53.592 1.00 89.25 178 SER A N 1
ATOM 1350 C CA . SER A 1 178 ? 17.050 10.116 -53.139 1.00 89.25 178 SER A CA 1
ATOM 1351 C C . SER A 1 178 ? 16.582 9.034 -52.157 1.00 89.25 178 SER A C 1
ATOM 1353 O O . SER A 1 178 ? 15.866 9.339 -51.206 1.00 89.25 178 SER A O 1
ATOM 1355 N N . GLU A 1 179 ? 16.999 7.781 -52.351 1.00 89.88 179 GLU A N 1
ATOM 1356 C CA . GLU A 1 179 ? 16.716 6.670 -51.436 1.00 89.88 179 GLU A CA 1
ATOM 1357 C C . GLU A 1 179 ? 17.429 6.849 -50.088 1.00 89.88 179 GLU A C 1
ATOM 1359 O O . GLU A 1 179 ? 16.803 6.681 -49.042 1.00 89.88 179 GLU A O 1
ATOM 1364 N N . LEU A 1 180 ? 18.694 7.286 -50.086 1.00 91.56 180 LEU A N 1
ATOM 1365 C CA . LEU A 1 180 ? 19.419 7.621 -48.856 1.00 91.56 180 LEU A CA 1
ATOM 1366 C C . LEU A 1 180 ? 18.772 8.789 -48.094 1.00 91.56 180 LEU A C 1
ATOM 1368 O O . LEU A 1 180 ? 18.637 8.708 -46.874 1.00 91.56 180 LEU A O 1
ATOM 1372 N N . ASP A 1 181 ? 18.323 9.842 -48.787 1.00 92.62 181 ASP A N 1
ATOM 1373 C CA . ASP A 1 181 ? 17.584 10.952 -48.164 1.00 92.62 181 ASP A CA 1
ATOM 1374 C C . ASP A 1 181 ? 16.237 10.485 -47.579 1.00 92.62 181 ASP A C 1
ATOM 1376 O O . ASP A 1 181 ? 15.866 10.870 -46.467 1.00 92.62 181 ASP A O 1
ATOM 1380 N N . ALA A 1 182 ? 15.523 9.598 -48.280 1.00 93.62 182 ALA A N 1
ATOM 1381 C CA . ALA A 1 182 ? 14.287 9.003 -47.777 1.00 93.62 182 ALA A CA 1
ATOM 1382 C C . ALA A 1 182 ? 14.530 8.147 -46.521 1.00 93.62 182 ALA A C 1
ATOM 1384 O O . ALA A 1 182 ? 13.797 8.284 -45.540 1.00 93.62 182 ALA A O 1
ATOM 1385 N N . ILE A 1 183 ? 15.583 7.322 -46.512 1.00 94.75 183 ILE A N 1
ATOM 1386 C CA . ILE A 1 183 ? 15.989 6.524 -45.345 1.00 94.75 183 ILE A CA 1
ATOM 1387 C C . ILE A 1 183 ? 16.383 7.436 -44.180 1.00 94.75 183 ILE A C 1
ATOM 1389 O O . ILE A 1 183 ? 15.974 7.193 -43.047 1.00 94.75 183 ILE A O 1
ATOM 1393 N N . GLN A 1 184 ? 17.124 8.516 -44.434 1.00 95.88 184 GLN A N 1
ATOM 1394 C CA . GLN A 1 184 ? 17.520 9.467 -43.396 1.00 95.88 184 GLN A CA 1
ATOM 1395 C C . GLN A 1 184 ? 16.310 10.184 -42.781 1.00 95.88 184 GLN A C 1
ATOM 1397 O O . GLN A 1 184 ? 16.229 10.325 -41.558 1.00 95.88 184 GLN A O 1
ATOM 1402 N N . LYS A 1 185 ? 15.343 10.605 -43.604 1.00 96.00 185 LYS A N 1
ATOM 1403 C CA . LYS A 1 185 ? 14.080 11.194 -43.130 1.00 96.00 185 LYS A CA 1
ATOM 1404 C C . LYS A 1 185 ? 13.268 10.199 -42.311 1.00 96.00 185 LYS A C 1
ATOM 1406 O O . LYS A 1 185 ? 12.765 10.568 -41.250 1.00 96.00 185 LYS A O 1
ATOM 1411 N N . GLN A 1 186 ? 13.187 8.949 -42.762 1.00 96.38 186 GLN A N 1
ATOM 1412 C CA . GLN A 1 186 ? 12.525 7.886 -42.013 1.00 96.38 186 GLN A CA 1
ATOM 1413 C C . GLN A 1 186 ? 13.216 7.652 -40.665 1.00 96.38 186 GLN A C 1
ATOM 1415 O O . GLN A 1 186 ? 12.554 7.681 -39.636 1.00 96.38 186 GLN A O 1
ATOM 1420 N N . HIS A 1 187 ? 14.545 7.545 -40.638 1.00 97.44 187 HIS A N 1
ATOM 1421 C CA . HIS A 1 187 ? 15.310 7.377 -39.403 1.00 97.44 187 HIS A CA 1
ATOM 1422 C C . HIS A 1 187 ? 15.118 8.555 -38.436 1.00 97.44 187 HIS A C 1
ATOM 1424 O O . HIS A 1 187 ? 14.986 8.357 -37.228 1.00 97.44 187 HIS A O 1
ATOM 1430 N N . SER A 1 188 ? 15.068 9.791 -38.947 1.00 96.69 188 SER A N 1
ATOM 1431 C CA . SER A 1 188 ? 14.745 10.969 -38.135 1.00 96.69 188 SER A CA 1
ATOM 1432 C C . SER A 1 188 ? 13.343 10.873 -37.532 1.00 96.69 188 SER A C 1
ATOM 1434 O O . SER A 1 188 ? 13.153 11.249 -36.375 1.00 96.69 188 SER A O 1
ATOM 1436 N N . HIS A 1 189 ? 12.364 10.389 -38.297 1.00 97.19 189 HIS A N 1
ATOM 1437 C CA . HIS A 1 189 ? 11.004 10.194 -37.809 1.00 97.19 189 HIS A CA 1
ATOM 1438 C C . HIS A 1 189 ? 10.936 9.084 -36.752 1.00 97.19 189 HIS A C 1
ATOM 1440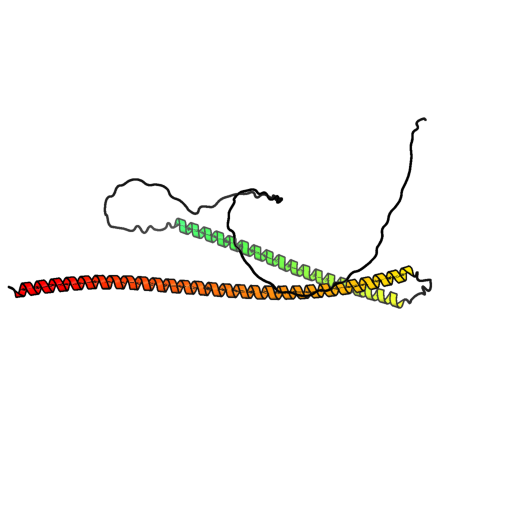 O O . HIS A 1 189 ? 10.372 9.308 -35.682 1.00 97.19 189 HIS A O 1
ATOM 1446 N N . ASP A 1 190 ? 11.569 7.940 -37.011 1.00 97.94 190 ASP A N 1
ATOM 1447 C CA . ASP A 1 190 ? 11.618 6.798 -36.096 1.00 97.94 190 ASP A CA 1
ATOM 1448 C C . ASP A 1 190 ? 12.322 7.167 -34.787 1.00 97.94 190 ASP A C 1
ATOM 1450 O O . ASP A 1 190 ? 11.856 6.815 -33.706 1.00 97.94 190 ASP A O 1
ATOM 1454 N N . THR A 1 191 ? 13.400 7.954 -34.863 1.00 97.75 191 THR A N 1
ATOM 1455 C CA . THR A 1 191 ? 14.108 8.463 -33.679 1.00 97.75 191 THR A CA 1
ATOM 1456 C C . THR A 1 191 ? 13.210 9.379 -32.844 1.00 97.75 191 THR A C 1
ATOM 1458 O O . THR A 1 191 ? 13.192 9.272 -31.618 1.00 97.75 191 THR A O 1
ATOM 1461 N N . ALA A 1 192 ? 12.424 10.252 -33.483 1.00 97.44 192 ALA A N 1
ATOM 1462 C CA . ALA A 1 192 ? 11.469 11.111 -32.783 1.00 97.44 192 ALA A CA 1
ATOM 1463 C C . ALA A 1 192 ? 10.315 10.308 -32.153 1.00 97.44 192 ALA A C 1
ATOM 1465 O O . ALA A 1 192 ? 9.929 10.574 -31.015 1.00 97.44 192 ALA A O 1
ATOM 1466 N N . ALA A 1 193 ? 9.793 9.300 -32.858 1.00 97.75 193 ALA A N 1
ATOM 1467 C CA . ALA A 1 193 ? 8.764 8.404 -32.336 1.00 97.75 193 ALA A CA 1
ATOM 1468 C C . ALA A 1 193 ? 9.280 7.585 -31.141 1.00 97.75 193 ALA A C 1
ATOM 1470 O O . ALA A 1 193 ? 8.587 7.466 -30.132 1.00 97.75 193 ALA A O 1
ATOM 1471 N N . LEU A 1 194 ? 10.518 7.085 -31.216 1.00 98.25 194 LEU A N 1
ATOM 1472 C CA . LEU A 1 194 ? 11.173 6.375 -30.121 1.00 98.25 194 LEU A CA 1
ATOM 1473 C C . LEU A 1 194 ? 11.363 7.278 -28.897 1.00 98.25 194 LEU A C 1
ATOM 1475 O O . LEU A 1 194 ? 11.049 6.859 -27.786 1.00 98.25 194 LEU A O 1
ATOM 1479 N N . ALA A 1 195 ? 11.829 8.516 -29.088 1.00 97.94 195 ALA A N 1
ATOM 1480 C CA . ALA A 1 195 ? 11.956 9.481 -27.997 1.00 97.94 195 ALA A CA 1
ATOM 1481 C C . ALA A 1 195 ? 10.599 9.743 -27.317 1.00 97.94 195 ALA A C 1
ATOM 1483 O O . ALA A 1 195 ? 10.502 9.655 -26.095 1.00 97.94 195 ALA A O 1
ATOM 1484 N N . SER A 1 196 ? 9.535 9.947 -28.104 1.00 98.31 196 SER A N 1
ATOM 1485 C CA . SER A 1 196 ? 8.174 10.122 -27.580 1.00 98.31 196 SER A CA 1
ATOM 1486 C C . SER A 1 196 ? 7.680 8.898 -26.800 1.00 98.31 196 SER A C 1
ATOM 1488 O O . SER A 1 196 ? 7.060 9.054 -25.751 1.00 98.31 196 SER A O 1
ATOM 1490 N N . ALA A 1 197 ? 7.956 7.684 -27.284 1.00 98.31 197 ALA A N 1
ATOM 1491 C CA . ALA A 1 197 ? 7.574 6.453 -26.594 1.00 98.31 197 ALA A CA 1
ATOM 1492 C C . ALA A 1 197 ? 8.335 6.278 -25.268 1.00 98.31 197 ALA A C 1
ATOM 1494 O O . ALA A 1 197 ? 7.760 5.832 -24.277 1.00 98.31 197 ALA A O 1
ATOM 1495 N N . LEU A 1 198 ? 9.618 6.651 -25.218 1.00 98.38 198 LEU A N 1
ATOM 1496 C CA . LEU A 1 198 ? 10.408 6.618 -23.985 1.00 98.38 198 LEU A CA 1
ATOM 1497 C C . LEU A 1 198 ? 9.900 7.630 -22.950 1.00 98.38 198 LEU A C 1
ATOM 1499 O O . LEU A 1 198 ? 9.827 7.299 -21.763 1.00 98.38 198 LEU A O 1
ATOM 1503 N N . ASP A 1 199 ? 9.510 8.827 -23.390 1.00 98.31 199 ASP A N 1
ATOM 1504 C CA . ASP A 1 199 ? 8.899 9.833 -22.520 1.00 98.31 199 ASP A CA 1
ATOM 1505 C C . ASP A 1 199 ? 7.547 9.358 -21.969 1.00 98.31 199 ASP A C 1
ATOM 1507 O O . ASP A 1 199 ? 7.292 9.487 -20.768 1.00 98.31 199 ASP A O 1
ATOM 1511 N N . GLU A 1 200 ? 6.713 8.726 -22.801 1.00 98.50 200 GLU A N 1
ATOM 1512 C CA . GLU A 1 200 ? 5.449 8.124 -22.365 1.00 98.50 200 GLU A CA 1
ATOM 1513 C C . GLU A 1 200 ? 5.679 6.986 -21.359 1.00 98.50 200 GLU A C 1
ATOM 1515 O O . GLU A 1 200 ? 5.050 6.963 -20.301 1.00 98.50 200 GLU A O 1
ATOM 1520 N N . ILE A 1 201 ? 6.634 6.082 -21.612 1.00 98.12 201 ILE A N 1
ATOM 1521 C CA . ILE A 1 201 ? 7.001 5.010 -20.670 1.00 98.12 201 ILE A CA 1
ATOM 1522 C C . ILE A 1 201 ? 7.450 5.596 -19.328 1.00 98.12 201 ILE A C 1
ATOM 1524 O O . ILE A 1 201 ? 7.053 5.103 -18.269 1.00 98.12 201 ILE A O 1
ATOM 1528 N N . LYS A 1 202 ? 8.256 6.663 -19.346 1.00 98.44 202 LYS A N 1
ATOM 1529 C CA . LYS A 1 202 ? 8.686 7.356 -18.127 1.00 98.44 202 LYS A CA 1
ATOM 1530 C C . LYS A 1 202 ? 7.494 7.957 -17.382 1.00 98.44 202 LYS A C 1
ATOM 1532 O O . LYS A 1 202 ? 7.405 7.816 -16.163 1.00 98.44 202 LYS A O 1
ATOM 1537 N N . GLN A 1 203 ? 6.566 8.588 -18.096 1.00 98.50 203 GLN A N 1
ATOM 1538 C CA . GLN A 1 203 ? 5.356 9.147 -17.502 1.00 98.50 203 GLN A CA 1
ATOM 1539 C C . GLN A 1 203 ? 4.467 8.056 -16.887 1.00 98.50 203 GLN A C 1
ATOM 1541 O O . GLN A 1 203 ? 4.010 8.214 -15.755 1.00 98.50 203 GLN A O 1
ATOM 1546 N N . LEU A 1 204 ? 4.254 6.942 -17.591 1.00 98.44 204 LEU A N 1
ATOM 1547 C CA . LEU A 1 204 ? 3.472 5.803 -17.102 1.00 98.44 204 LEU A CA 1
ATOM 1548 C C . LEU A 1 204 ? 4.119 5.151 -15.876 1.00 98.44 204 LEU A C 1
ATOM 1550 O O . LEU A 1 204 ? 3.417 4.798 -14.931 1.00 98.44 204 LEU A O 1
ATOM 1554 N N . LYS A 1 205 ? 5.452 5.045 -15.847 1.00 98.44 205 LYS A N 1
ATOM 1555 C CA . LYS A 1 205 ? 6.188 4.543 -14.681 1.00 98.44 205 LYS A CA 1
ATOM 1556 C C . LYS A 1 205 ? 5.957 5.419 -13.449 1.00 98.44 205 LYS A C 1
ATOM 1558 O O . LYS A 1 205 ? 5.652 4.888 -12.386 1.00 98.44 205 LYS A O 1
ATOM 1563 N N . ASN A 1 206 ? 6.041 6.740 -13.609 1.00 97.44 206 ASN A N 1
ATOM 1564 C CA . ASN A 1 206 ? 5.773 7.679 -12.520 1.00 97.44 206 ASN A CA 1
ATOM 1565 C C . ASN A 1 206 ? 4.315 7.580 -12.044 1.00 97.44 206 ASN A C 1
ATOM 1567 O O . ASN A 1 206 ? 4.057 7.580 -10.845 1.00 97.44 206 ASN A O 1
ATOM 1571 N N . GLN A 1 207 ? 3.351 7.451 -12.964 1.00 98.12 207 GLN A N 1
ATOM 1572 C CA . GLN A 1 207 ? 1.947 7.249 -12.591 1.00 98.12 207 GLN A CA 1
ATOM 1573 C C . GLN A 1 207 ? 1.765 5.963 -11.780 1.00 98.12 207 GLN A C 1
ATOM 1575 O O . GLN A 1 207 ? 1.115 5.989 -10.739 1.00 98.12 207 GLN A O 1
ATOM 1580 N N . LEU A 1 208 ? 2.377 4.856 -12.205 1.00 97.94 208 LEU A N 1
ATOM 1581 C CA . LEU A 1 208 ? 2.284 3.584 -11.495 1.00 97.94 208 LEU A CA 1
ATOM 1582 C C . LEU A 1 208 ? 2.875 3.661 -10.079 1.00 97.94 208 LEU A C 1
ATOM 1584 O O . LEU A 1 208 ? 2.280 3.130 -9.145 1.00 97.94 208 LEU A O 1
ATOM 1588 N N . GLU A 1 209 ? 4.003 4.353 -9.911 1.00 97.38 209 GLU A N 1
ATOM 1589 C CA . GLU A 1 209 ? 4.611 4.606 -8.600 1.00 97.38 209 GLU A CA 1
ATOM 1590 C C . GLU A 1 209 ? 3.666 5.406 -7.694 1.00 97.38 209 GLU A C 1
ATOM 1592 O O . GLU A 1 209 ? 3.341 4.952 -6.598 1.00 97.38 209 GLU A O 1
ATOM 1597 N N . THR A 1 210 ? 3.111 6.520 -8.185 1.00 96.62 210 THR A N 1
ATOM 1598 C CA . THR A 1 210 ? 2.157 7.329 -7.402 1.00 96.62 210 THR A CA 1
ATOM 1599 C C . THR A 1 210 ? 0.882 6.564 -7.037 1.00 96.62 210 THR A C 1
ATOM 1601 O O . THR A 1 210 ? 0.375 6.698 -5.922 1.00 96.62 210 THR A O 1
ATOM 1604 N N . VAL A 1 211 ? 0.369 5.719 -7.941 1.00 97.12 211 VAL A N 1
ATOM 1605 C CA . VAL A 1 211 ? -0.796 4.866 -7.670 1.00 97.12 211 VAL A CA 1
ATOM 1606 C C . VAL A 1 211 ? -0.456 3.850 -6.583 1.00 97.12 211 VAL A C 1
ATOM 1608 O O . VAL A 1 211 ? -1.196 3.754 -5.607 1.00 97.12 211 VAL A O 1
ATOM 1611 N N . SER A 1 212 ? 0.687 3.169 -6.692 1.00 96.69 212 SER A N 1
ATOM 1612 C CA . SER A 1 212 ? 1.164 2.214 -5.686 1.00 96.69 212 SER A CA 1
ATOM 1613 C C . SER A 1 212 ? 1.328 2.857 -4.301 1.00 96.69 212 SER A C 1
ATOM 1615 O O . SER A 1 212 ? 0.951 2.265 -3.288 1.00 96.69 212 SER A O 1
ATOM 1617 N N . GLU A 1 213 ? 1.872 4.073 -4.229 1.00 95.88 213 GLU A N 1
ATOM 1618 C CA . GLU A 1 213 ? 1.996 4.825 -2.974 1.00 95.88 213 GLU A CA 1
ATOM 1619 C C . GLU A 1 213 ? 0.626 5.176 -2.382 1.00 95.88 213 GLU A C 1
ATOM 1621 O O . GLU A 1 213 ? 0.386 4.962 -1.189 1.00 95.88 213 GLU A O 1
ATOM 1626 N N . SER A 1 214 ? -0.297 5.664 -3.217 1.00 94.81 214 SER A N 1
ATOM 1627 C CA . SER A 1 214 ? -1.649 6.023 -2.782 1.00 94.81 214 SER A CA 1
ATOM 1628 C C . SER A 1 214 ? -2.468 4.812 -2.319 1.00 94.81 214 SER A C 1
ATOM 1630 O O . SER A 1 214 ? -3.195 4.911 -1.331 1.00 94.81 214 SER A O 1
ATOM 1632 N N . GLU A 1 215 ? -2.306 3.649 -2.958 1.00 95.12 215 GLU A N 1
ATOM 1633 C CA . GLU A 1 215 ? -2.966 2.399 -2.571 1.00 95.12 215 GLU A CA 1
ATOM 1634 C C . GLU A 1 215 ? -2.450 1.894 -1.217 1.00 95.12 215 GLU A C 1
ATOM 1636 O O . GLU A 1 215 ? -3.239 1.517 -0.350 1.00 95.12 215 GLU A O 1
ATOM 1641 N N . SER A 1 216 ? -1.136 1.974 -0.986 1.00 94.69 216 SER A N 1
ATOM 1642 C CA . SER A 1 216 ? -0.522 1.653 0.309 1.00 94.69 216 SER A CA 1
ATOM 1643 C C . SER A 1 216 ? -1.029 2.566 1.431 1.00 94.69 216 SER A C 1
ATOM 1645 O O . SER A 1 216 ? -1.368 2.093 2.520 1.00 94.69 216 SER A O 1
ATOM 1647 N N . ALA A 1 217 ? -1.137 3.873 1.170 1.00 95.38 217 ALA A N 1
ATOM 1648 C CA . ALA A 1 217 ? -1.707 4.823 2.123 1.00 95.38 217 ALA A CA 1
ATOM 1649 C C . ALA A 1 217 ? -3.193 4.531 2.400 1.00 95.38 217 ALA A C 1
ATOM 1651 O O . ALA A 1 217 ? -3.611 4.504 3.558 1.00 95.38 217 ALA A O 1
ATOM 1652 N N . HIS A 1 218 ? -3.978 4.246 1.358 1.00 96.12 218 HIS A N 1
ATOM 1653 C CA . HIS A 1 218 ? -5.388 3.885 1.490 1.00 96.12 218 HIS A CA 1
ATOM 1654 C C . HIS A 1 218 ? -5.580 2.597 2.304 1.00 96.12 218 HIS A C 1
ATOM 1656 O O . HIS A 1 218 ? -6.451 2.541 3.171 1.00 96.12 218 HIS A O 1
ATOM 1662 N N . PHE A 1 219 ? -4.749 1.575 2.077 1.00 95.88 219 PHE A N 1
ATOM 1663 C CA . PHE A 1 219 ? -4.783 0.332 2.847 1.00 95.88 219 PHE A CA 1
ATOM 1664 C C . PHE A 1 219 ? -4.540 0.579 4.342 1.00 95.88 219 PHE A C 1
ATOM 1666 O O . PHE A 1 219 ? -5.326 0.115 5.167 1.00 95.88 219 PHE A O 1
ATOM 1673 N N . LYS A 1 220 ? -3.504 1.354 4.689 1.00 96.44 220 LYS A N 1
ATOM 1674 C CA . LYS A 1 220 ? -3.185 1.699 6.086 1.00 96.44 220 LYS A CA 1
ATOM 1675 C C . LYS A 1 220 ? -4.312 2.476 6.758 1.00 96.44 220 LYS A C 1
ATOM 1677 O O . LYS A 1 220 ? -4.683 2.150 7.879 1.00 96.44 220 LYS A O 1
ATOM 1682 N N . ASN A 1 221 ? -4.884 3.463 6.071 1.00 96.44 221 ASN A N 1
ATOM 1683 C CA . ASN A 1 221 ? -6.013 4.224 6.608 1.00 96.44 221 ASN A CA 1
ATOM 1684 C C . ASN A 1 221 ? -7.228 3.315 6.838 1.00 96.44 221 ASN A C 1
ATOM 1686 O O . ASN A 1 221 ? -7.813 3.340 7.912 1.00 96.44 221 ASN A O 1
ATOM 1690 N N . SER A 1 222 ? -7.543 2.429 5.887 1.00 96.38 222 SER A N 1
ATOM 1691 C CA . SER A 1 222 ? -8.630 1.459 6.056 1.00 96.38 222 SER A CA 1
ATOM 1692 C C . SER A 1 222 ? -8.389 0.484 7.216 1.00 96.38 222 SER A C 1
ATOM 1694 O O . SER A 1 222 ? -9.346 0.033 7.844 1.00 96.38 222 SER A O 1
ATOM 1696 N N . GLU A 1 223 ? -7.137 0.125 7.499 1.00 97.06 223 GLU A N 1
ATOM 1697 C CA . GLU A 1 223 ? -6.776 -0.699 8.654 1.00 97.06 223 GLU A CA 1
ATOM 1698 C C . GLU A 1 223 ? -6.958 0.059 9.979 1.00 97.06 223 GLU A C 1
ATOM 1700 O O . GLU A 1 223 ? -7.517 -0.501 10.922 1.00 97.06 223 GLU A O 1
ATOM 1705 N N . LEU A 1 224 ? -6.570 1.338 10.034 1.00 97.56 224 LEU A N 1
ATOM 1706 C CA . LEU A 1 224 ? -6.818 2.206 11.191 1.00 97.56 224 LEU A CA 1
ATOM 1707 C C . LEU A 1 224 ? -8.318 2.364 11.470 1.00 97.56 224 LEU A C 1
ATOM 1709 O O . LEU A 1 224 ? -8.744 2.112 12.596 1.00 97.56 224 LEU A O 1
ATOM 1713 N N . ASP A 1 225 ? -9.117 2.672 10.445 1.00 97.50 225 ASP A N 1
ATOM 1714 C CA . ASP A 1 225 ? -10.573 2.825 10.566 1.00 97.50 225 ASP A CA 1
ATOM 1715 C C . ASP A 1 225 ? -11.239 1.539 11.093 1.00 97.50 225 ASP A C 1
ATOM 1717 O O . ASP A 1 225 ? -12.175 1.581 11.893 1.00 97.50 225 ASP A O 1
ATOM 1721 N N . LYS A 1 226 ? -10.754 0.361 10.667 1.00 98.06 226 LYS A N 1
ATOM 1722 C CA . LYS A 1 226 ? -11.250 -0.937 11.158 1.00 98.06 226 LYS A CA 1
ATOM 1723 C C . LYS A 1 226 ? -10.924 -1.163 12.630 1.00 98.06 226 LYS A C 1
ATOM 1725 O O . LYS A 1 226 ? -11.774 -1.679 13.353 1.00 98.06 226 LYS A O 1
ATOM 1730 N N . ASN A 1 227 ? -9.717 -0.805 13.061 1.00 97.75 227 ASN A N 1
ATOM 1731 C CA . ASN A 1 227 ? -9.315 -0.944 14.458 1.00 97.75 227 ASN A CA 1
ATOM 1732 C C . ASN A 1 227 ? -10.135 -0.009 15.356 1.00 97.75 227 ASN A C 1
ATOM 1734 O O . ASN A 1 227 ? -10.678 -0.464 16.359 1.00 97.75 227 ASN A O 1
ATOM 1738 N N . GLU A 1 228 ? -10.314 1.253 14.951 1.00 98.31 228 GLU A N 1
ATOM 1739 C CA . GLU A 1 228 ? -11.160 2.211 15.673 1.00 98.31 228 GLU A CA 1
ATOM 1740 C C . GLU A 1 228 ? -12.615 1.724 15.766 1.00 98.31 228 GLU A C 1
ATOM 1742 O O . GLU A 1 228 ? -13.242 1.817 16.823 1.00 98.31 228 GLU A O 1
ATOM 1747 N N . LEU A 1 229 ? -13.150 1.135 14.690 1.00 98.38 229 LEU A N 1
ATOM 1748 C CA . LEU A 1 229 ? -14.492 0.555 14.695 1.00 98.38 229 LEU A CA 1
ATOM 1749 C C . LEU A 1 229 ? -14.627 -0.612 15.685 1.00 98.38 229 LEU A C 1
ATOM 1751 O O . LEU A 1 229 ? -15.642 -0.709 16.378 1.00 98.38 229 LEU A O 1
ATOM 1755 N N . GLU A 1 230 ? -13.639 -1.505 15.757 1.00 98.31 230 GLU A N 1
ATOM 1756 C CA . GLU A 1 230 ? -13.655 -2.616 16.716 1.00 98.31 230 GLU A CA 1
ATOM 1757 C C . GLU A 1 230 ? -13.501 -2.124 18.166 1.00 98.31 230 GLU A C 1
ATOM 1759 O O . GLU A 1 230 ? -14.219 -2.608 19.046 1.00 98.31 230 GLU A O 1
ATOM 1764 N N . ASP A 1 231 ? -12.672 -1.109 18.420 1.00 98.38 231 ASP A N 1
ATOM 1765 C CA . ASP A 1 231 ? -12.561 -0.469 19.739 1.00 98.38 231 ASP A CA 1
ATOM 1766 C C . ASP A 1 231 ? -13.881 0.197 20.158 1.00 98.38 231 ASP A C 1
ATOM 1768 O O . ASP A 1 231 ? -14.371 0.006 21.280 1.00 98.38 231 ASP A O 1
ATOM 1772 N N . LEU A 1 232 ? -14.524 0.923 19.238 1.00 98.50 232 LEU A N 1
ATOM 1773 C CA . LEU A 1 232 ? -15.824 1.542 19.480 1.00 98.50 232 LEU A CA 1
ATOM 1774 C C . LEU A 1 232 ? -16.898 0.484 19.762 1.00 98.50 232 LEU A C 1
ATOM 1776 O O . LEU A 1 232 ? -17.694 0.625 20.688 1.00 98.50 232 LEU A O 1
ATOM 1780 N N . LYS A 1 233 ? -16.900 -0.620 19.018 1.00 98.62 233 LYS A N 1
ATOM 1781 C CA . LYS A 1 233 ? -17.827 -1.738 19.225 1.00 98.62 233 LYS A CA 1
ATOM 1782 C C . LYS A 1 233 ? -17.619 -2.414 20.580 1.00 98.62 233 LYS A C 1
ATOM 1784 O O . LYS A 1 233 ? -18.599 -2.767 21.239 1.00 98.62 233 LYS A O 1
ATOM 1789 N N . LYS A 1 234 ? -16.366 -2.567 21.017 1.00 98.50 234 LYS A N 1
ATOM 1790 C CA . LYS A 1 234 ? -16.034 -3.084 22.348 1.00 98.50 234 LYS A CA 1
ATOM 1791 C C . LYS A 1 234 ? -16.559 -2.156 23.444 1.00 98.50 234 LYS A C 1
ATOM 1793 O O . LYS A 1 234 ? -17.294 -2.621 24.311 1.00 98.50 234 LYS A O 1
ATOM 1798 N N . SER A 1 235 ? -16.266 -0.856 23.367 1.00 98.25 235 SER A N 1
ATOM 1799 C CA . SER A 1 235 ? -16.760 0.122 24.352 1.00 98.25 235 SER A CA 1
ATOM 1800 C C . SER A 1 235 ? -18.292 0.199 24.388 1.00 98.25 235 SER A C 1
ATOM 1802 O O . SER A 1 235 ? -18.891 0.304 25.461 1.00 98.25 235 SER A O 1
ATOM 1804 N N . LEU A 1 236 ? -18.953 0.061 23.233 1.00 98.62 236 LEU A N 1
ATOM 1805 C CA . LEU A 1 236 ? -20.408 -0.014 23.157 1.00 98.62 236 LEU A CA 1
ATOM 1806 C C . LEU A 1 236 ? -20.941 -1.272 23.852 1.00 98.62 236 LEU A C 1
ATOM 1808 O O . LEU A 1 236 ? -21.910 -1.188 24.601 1.00 98.62 236 LEU A O 1
ATOM 1812 N N . SER A 1 237 ? -20.303 -2.427 23.648 1.00 98.56 237 SER A N 1
ATOM 1813 C CA . SER A 1 237 ? -20.669 -3.669 24.338 1.00 98.56 237 SER A CA 1
ATOM 1814 C C . SER A 1 237 ? -20.500 -3.558 25.855 1.00 98.56 237 SER A C 1
ATOM 1816 O O . SER A 1 237 ? -21.362 -4.025 26.596 1.00 98.56 237 SER A O 1
ATOM 1818 N N . GLU A 1 238 ? -19.415 -2.940 26.323 1.00 98.56 238 GLU A N 1
ATOM 1819 C CA . GLU A 1 238 ? -19.175 -2.684 27.750 1.00 98.56 238 GLU A CA 1
ATOM 1820 C C . GLU A 1 238 ? -20.248 -1.752 28.328 1.00 98.56 238 GLU A C 1
ATOM 1822 O O . GLU A 1 238 ? -20.837 -2.047 29.368 1.00 98.56 238 GLU A O 1
ATOM 1827 N N . THR A 1 239 ? -20.579 -0.678 27.607 1.00 98.50 239 THR A N 1
ATOM 1828 C CA . THR A 1 239 ? -21.628 0.272 28.005 1.00 98.50 239 THR A CA 1
ATOM 1829 C C . THR A 1 239 ? -23.001 -0.398 28.068 1.00 98.50 239 THR A C 1
ATOM 1831 O O . THR A 1 239 ? -23.751 -0.175 29.014 1.00 98.50 239 THR A O 1
ATOM 1834 N N . LEU A 1 240 ? -23.337 -1.251 27.095 1.00 98.62 240 LEU A N 1
ATOM 1835 C CA . LEU A 1 240 ? -24.590 -2.011 27.103 1.00 98.62 240 LEU A CA 1
ATOM 1836 C C . LEU A 1 240 ? -24.659 -2.989 28.280 1.00 98.62 240 LEU A C 1
ATOM 1838 O O . LEU A 1 240 ? -25.705 -3.080 28.919 1.00 98.62 240 LEU A O 1
ATOM 1842 N N . SER A 1 241 ? -23.553 -3.670 28.597 1.00 98.62 241 SER A N 1
ATOM 1843 C CA . SER A 1 241 ? -23.472 -4.553 29.765 1.00 98.62 241 SER A CA 1
ATOM 1844 C C . SER A 1 241 ? -23.706 -3.784 31.066 1.00 98.62 241 SER A C 1
ATOM 1846 O O . SER A 1 241 ? -24.480 -4.235 31.906 1.00 98.62 241 SER A O 1
ATOM 1848 N N . LEU A 1 242 ? -23.088 -2.610 31.214 1.00 98.69 242 LEU A N 1
ATOM 1849 C CA . LEU A 1 242 ? -23.271 -1.753 32.386 1.00 98.69 242 LEU A CA 1
ATOM 1850 C C . LEU A 1 242 ? -24.721 -1.263 32.514 1.00 98.69 242 LEU A C 1
ATOM 1852 O O . LEU A 1 242 ? -25.296 -1.282 33.598 1.00 98.69 242 LEU A O 1
ATOM 1856 N N . VAL A 1 243 ? -25.344 -0.851 31.407 1.00 98.56 243 VAL A N 1
ATOM 1857 C CA . VAL A 1 243 ? -26.751 -0.418 31.403 1.00 98.56 243 VAL A CA 1
ATOM 1858 C C . VAL A 1 243 ? -27.690 -1.569 31.777 1.00 98.56 243 VAL A C 1
ATOM 1860 O O . VAL A 1 243 ? -28.671 -1.356 32.490 1.00 98.56 243 VAL A O 1
ATOM 1863 N N . GLU A 1 244 ? -27.408 -2.789 31.318 1.00 98.50 244 GLU A N 1
ATOM 1864 C CA . GLU A 1 244 ? -28.176 -3.975 31.701 1.00 98.50 244 GLU A CA 1
ATOM 1865 C C . GLU A 1 244 ? -28.025 -4.299 33.195 1.00 98.50 244 GLU A C 1
ATOM 1867 O O . GLU A 1 244 ? -29.024 -4.595 33.851 1.00 98.50 244 GLU A O 1
ATOM 1872 N N . GLU A 1 245 ? -26.819 -4.175 33.750 1.00 98.62 245 GLU A N 1
ATOM 1873 C CA . GLU A 1 245 ? -26.566 -4.326 35.187 1.00 98.62 245 GLU A CA 1
ATOM 1874 C C . GLU A 1 245 ? -27.351 -3.296 36.010 1.00 98.62 245 GLU A C 1
ATOM 1876 O O . GLU A 1 245 ? -28.155 -3.678 36.860 1.00 98.62 245 GLU A O 1
ATOM 1881 N N . MET A 1 246 ? -27.241 -2.007 35.675 1.00 98.62 246 MET A N 1
ATOM 1882 C CA . MET A 1 246 ? -27.992 -0.936 36.344 1.00 98.62 246 MET A CA 1
ATOM 1883 C C . MET A 1 246 ? -29.512 -1.141 36.265 1.00 98.62 246 MET A C 1
ATOM 1885 O O . MET A 1 246 ? -30.246 -0.830 37.205 1.00 98.62 246 MET A O 1
ATOM 1889 N N . LYS A 1 247 ? -30.016 -1.666 35.140 1.00 98.56 247 LYS A N 1
ATOM 1890 C CA . LYS A 1 247 ? -31.439 -1.998 34.979 1.00 98.56 247 LYS A CA 1
ATOM 1891 C C . LYS A 1 247 ? -31.869 -3.080 35.973 1.00 98.56 247 LYS A C 1
ATOM 1893 O O . LYS A 1 247 ? -32.947 -2.955 36.555 1.00 98.56 247 LYS A O 1
ATOM 1898 N N . ASN A 1 248 ? -31.048 -4.112 36.158 1.00 98.25 248 ASN A N 1
ATOM 1899 C CA . ASN A 1 248 ? -31.328 -5.197 37.098 1.00 98.25 248 ASN A CA 1
ATOM 1900 C C . ASN A 1 248 ? -31.296 -4.689 38.550 1.00 98.25 248 ASN A C 1
ATOM 1902 O O . ASN A 1 248 ? -32.227 -4.945 39.313 1.00 98.25 248 ASN A O 1
ATOM 1906 N N . GLU A 1 249 ? -30.299 -3.875 38.908 1.00 98.56 249 GLU A N 1
ATOM 1907 C CA . GLU A 1 249 ? -30.222 -3.246 40.233 1.00 98.56 249 GLU A CA 1
ATOM 1908 C C . GLU A 1 249 ? -31.440 -2.362 40.531 1.00 98.56 249 GLU A C 1
ATOM 1910 O O . GLU A 1 249 ? -31.972 -2.376 41.643 1.00 98.56 249 GLU A O 1
ATOM 1915 N N . LEU A 1 250 ? -31.930 -1.612 39.538 1.00 98.31 250 LEU A N 1
ATOM 1916 C CA . LEU A 1 250 ? -33.121 -0.779 39.692 1.00 98.31 250 LEU A CA 1
ATOM 1917 C C . LEU A 1 250 ? -34.388 -1.622 39.900 1.00 98.31 250 LEU A C 1
ATOM 1919 O O . LEU A 1 250 ? -35.250 -1.239 40.697 1.00 98.31 250 LEU A O 1
ATOM 1923 N N . SER A 1 251 ? -34.519 -2.765 39.215 1.00 98.19 251 SER A N 1
ATOM 1924 C CA . SER A 1 251 ? -35.633 -3.686 39.466 1.00 98.19 251 SER A CA 1
ATOM 1925 C C . SER A 1 251 ? -35.572 -4.302 40.861 1.00 98.19 251 SER A C 1
ATOM 1927 O O . SER A 1 251 ? -36.605 -4.349 41.531 1.00 98.19 251 SER A O 1
ATOM 1929 N N . ASP A 1 252 ? -34.383 -4.675 41.335 1.00 98.25 252 ASP A N 1
ATOM 1930 C CA . ASP A 1 252 ? -34.184 -5.239 42.673 1.00 98.25 252 ASP A CA 1
ATOM 1931 C C . ASP A 1 252 ? -34.472 -4.198 43.766 1.00 98.25 252 ASP A C 1
ATOM 1933 O O . ASP A 1 252 ? -35.158 -4.483 44.757 1.00 98.25 252 ASP A O 1
ATOM 1937 N N . CYS A 1 253 ? -34.020 -2.955 43.561 1.00 97.88 253 CYS A N 1
ATOM 1938 C CA . CYS A 1 253 ? -34.364 -1.814 44.409 1.00 97.88 253 CYS A CA 1
ATOM 1939 C C . CYS A 1 253 ? -35.882 -1.629 44.480 1.00 97.88 253 CYS A C 1
ATOM 1941 O O . CYS A 1 253 ? -36.441 -1.575 45.572 1.00 97.88 253 CYS A O 1
ATOM 1943 N N . LYS A 1 254 ? -36.569 -1.618 43.335 1.00 98.44 254 LYS A N 1
ATOM 1944 C CA . LYS A 1 254 ? -38.026 -1.459 43.286 1.00 98.44 254 LYS A CA 1
ATOM 1945 C C . LYS A 1 254 ? -38.762 -2.608 43.982 1.00 98.44 254 LYS A C 1
ATOM 1947 O O . LYS A 1 254 ? -39.725 -2.376 44.709 1.00 98.44 254 LYS A O 1
ATOM 1952 N N . GLU A 1 255 ? -38.318 -3.851 43.804 1.00 98.12 255 GLU A N 1
ATOM 1953 C CA . GLU A 1 255 ? -38.909 -4.997 44.498 1.00 98.12 255 GLU A CA 1
ATOM 1954 C C . GLU A 1 255 ? -38.687 -4.906 46.015 1.00 98.12 255 GLU A C 1
ATOM 1956 O O . GLU A 1 255 ? -39.618 -5.098 46.800 1.00 98.12 255 GLU A O 1
ATOM 1961 N N . SER A 1 256 ? -37.470 -4.586 46.458 1.00 97.81 256 SER A N 1
ATOM 1962 C CA . SER A 1 256 ? -37.175 -4.417 47.886 1.00 97.81 256 SER A CA 1
ATOM 1963 C C . SER A 1 256 ? -37.945 -3.249 48.517 1.00 97.81 256 SER A C 1
ATOM 1965 O O . SER A 1 256 ? -38.460 -3.406 49.624 1.00 97.81 256 SER A O 1
ATOM 1967 N N . GLU A 1 257 ? -38.133 -2.141 47.796 1.00 98.12 257 GLU A N 1
ATOM 1968 C CA . GLU A 1 257 ? -38.979 -1.013 48.197 1.00 98.12 257 GLU A CA 1
ATOM 1969 C C . GLU A 1 257 ? -40.438 -1.456 48.392 1.00 98.12 257 GLU A C 1
ATOM 1971 O O . GLU A 1 257 ? -41.027 -1.205 49.446 1.00 98.12 257 GLU A O 1
ATOM 1976 N N . THR A 1 258 ? -41.016 -2.196 47.435 1.00 97.94 258 THR A N 1
ATOM 1977 C CA . THR A 1 258 ? -42.393 -2.710 47.583 1.00 97.94 258 THR A CA 1
ATOM 1978 C C . THR A 1 258 ? -42.542 -3.659 48.775 1.00 97.94 258 THR A C 1
ATOM 1980 O O . THR A 1 258 ? -43.530 -3.570 49.509 1.00 97.94 258 THR A O 1
ATOM 1983 N N . ARG A 1 259 ? -41.547 -4.524 49.029 1.00 98.06 259 ARG A N 1
ATOM 1984 C CA . ARG A 1 259 ? -41.523 -5.416 50.201 1.00 98.06 259 ARG A CA 1
ATOM 1985 C C . ARG A 1 259 ? -41.431 -4.636 51.513 1.00 98.06 259 ARG A C 1
ATOM 1987 O O . ARG A 1 259 ? -42.156 -4.953 52.455 1.00 98.06 259 ARG A O 1
ATOM 1994 N N . ALA A 1 260 ? -40.587 -3.607 51.573 1.00 98.19 260 ALA A N 1
ATOM 1995 C CA . ALA A 1 260 ? -40.460 -2.748 52.747 1.00 98.19 260 ALA A CA 1
ATOM 1996 C C . ALA A 1 260 ? -41.770 -1.997 53.039 1.00 98.19 260 ALA A C 1
ATOM 1998 O O . ALA A 1 260 ? -42.228 -1.992 54.181 1.00 98.19 260 ALA A O 1
ATOM 1999 N N . HIS A 1 261 ? -42.422 -1.437 52.015 1.00 98.06 261 HIS A N 1
ATOM 2000 C CA . HIS A 1 261 ? -43.727 -0.788 52.167 1.00 98.06 261 HIS A CA 1
ATOM 2001 C C . HIS A 1 261 ? -44.810 -1.743 52.670 1.00 98.06 261 HIS A C 1
ATOM 2003 O O . HIS A 1 261 ? -45.584 -1.366 53.552 1.00 98.06 261 HIS A O 1
ATOM 2009 N N . ALA A 1 262 ? -44.855 -2.976 52.156 1.00 97.81 262 ALA A N 1
ATOM 2010 C CA . ALA A 1 262 ? -45.797 -3.988 52.626 1.00 97.81 262 ALA A CA 1
ATOM 2011 C C . ALA A 1 262 ? -45.587 -4.310 54.117 1.00 97.81 262 ALA A C 1
ATOM 2013 O O . ALA A 1 262 ? -46.549 -4.306 54.884 1.00 97.81 262 ALA A O 1
ATOM 2014 N N . LEU A 1 263 ? -44.333 -4.501 54.544 1.00 98.12 263 LEU A N 1
ATOM 2015 C CA . LEU A 1 263 ? -43.987 -4.769 55.944 1.00 98.12 263 LEU A CA 1
ATOM 2016 C C . LEU A 1 263 ? -44.338 -3.592 56.870 1.00 98.12 263 LEU A C 1
ATOM 2018 O O . LEU A 1 263 ? -44.875 -3.787 57.961 1.00 98.12 263 LEU A O 1
ATOM 2022 N N . VAL A 1 264 ? -44.067 -2.355 56.442 1.00 98.12 264 VAL A N 1
ATOM 2023 C CA . VAL A 1 264 ? -44.454 -1.149 57.194 1.00 98.12 264 VAL A CA 1
ATOM 2024 C C . VAL A 1 264 ? -45.976 -1.053 57.321 1.00 98.12 264 VAL A C 1
ATOM 2026 O O . VAL A 1 264 ? -46.482 -0.783 58.408 1.00 98.12 264 VAL A O 1
ATOM 2029 N N . GLY A 1 265 ? -46.717 -1.325 56.244 1.00 97.50 265 GLY A N 1
ATOM 2030 C CA . GLY A 1 265 ? -48.179 -1.375 56.283 1.00 97.50 265 GLY A CA 1
ATOM 2031 C C . GLY A 1 265 ? -48.695 -2.418 57.276 1.00 97.50 265 GLY A C 1
ATOM 2032 O O . GLY A 1 265 ? -49.536 -2.108 58.118 1.00 97.50 265 GLY A O 1
ATOM 2033 N N . GLU A 1 266 ? -48.146 -3.633 57.239 1.00 97.06 266 GLU A N 1
ATOM 2034 C CA . GLU A 1 266 ? -48.516 -4.705 58.164 1.00 97.06 266 GLU A CA 1
ATOM 2035 C C . GLU A 1 266 ? -48.230 -4.319 59.625 1.00 97.06 266 GLU A C 1
ATOM 2037 O O . GLU A 1 266 ? -49.121 -4.381 60.473 1.00 97.06 266 GLU A O 1
ATOM 2042 N N . THR A 1 267 ? -47.021 -3.845 59.925 1.00 96.88 267 THR A N 1
ATOM 2043 C CA . THR A 1 267 ? -46.635 -3.446 61.291 1.00 96.88 267 THR A CA 1
ATOM 2044 C C . THR A 1 267 ? -47.472 -2.285 61.830 1.00 96.88 267 THR A C 1
ATOM 2046 O O . THR A 1 267 ? -47.846 -2.298 63.005 1.00 96.88 267 THR A O 1
ATOM 2049 N N . LEU A 1 268 ? -47.844 -1.318 60.984 1.00 97.00 268 LEU A N 1
ATOM 2050 C CA . LEU A 1 268 ? -48.754 -0.236 61.360 1.00 97.00 268 LEU A CA 1
ATOM 2051 C C . LEU A 1 268 ? -50.134 -0.782 61.759 1.00 97.00 268 LEU A C 1
ATOM 2053 O O . LEU A 1 268 ? -50.648 -0.426 62.821 1.00 97.00 268 LEU A O 1
ATOM 2057 N N . THR A 1 269 ? -50.701 -1.705 60.971 1.00 95.62 269 THR A N 1
ATOM 2058 C CA . THR A 1 269 ? -51.988 -2.339 61.315 1.00 95.62 269 THR A CA 1
ATOM 2059 C C . THR A 1 269 ? -51.906 -3.145 62.615 1.00 95.62 269 THR A C 1
ATOM 2061 O O . THR A 1 269 ? -52.800 -3.044 63.460 1.00 95.62 269 THR A O 1
ATOM 2064 N N . GLN A 1 270 ? -50.812 -3.883 62.844 1.00 96.12 270 GLN A N 1
ATOM 2065 C CA . GLN A 1 270 ? -50.582 -4.606 64.099 1.00 96.12 270 GLN A CA 1
ATOM 2066 C C . GLN A 1 270 ? -50.541 -3.642 65.298 1.00 96.12 270 GLN A C 1
ATOM 2068 O O . GLN A 1 270 ? -51.212 -3.882 66.304 1.00 96.12 270 GLN A O 1
ATOM 2073 N N . LEU A 1 271 ? -49.837 -2.512 65.182 1.00 95.81 271 LEU A N 1
ATOM 2074 C CA . LEU A 1 271 ? -49.740 -1.504 66.242 1.00 95.81 271 LEU A CA 1
ATOM 2075 C C . LEU A 1 271 ? -51.093 -0.836 66.545 1.00 95.81 271 LEU A C 1
ATOM 2077 O O . LEU A 1 271 ? -51.435 -0.633 67.713 1.00 95.81 271 LEU A O 1
ATOM 2081 N N . GLU A 1 272 ? -51.897 -0.533 65.525 1.00 94.88 272 GLU A N 1
ATOM 2082 C CA . GLU A 1 272 ? -53.252 0.000 65.713 1.00 94.88 272 GLU A CA 1
ATOM 2083 C C . GLU A 1 272 ? -54.181 -0.985 66.429 1.00 94.88 272 GLU A C 1
ATOM 2085 O O . GLU A 1 272 ? -54.957 -0.580 67.297 1.00 94.88 272 GLU A O 1
ATOM 2090 N N . THR A 1 273 ? -54.110 -2.277 66.096 1.00 95.38 273 THR A N 1
ATOM 2091 C CA . THR A 1 273 ? -54.915 -3.299 66.786 1.00 95.38 273 THR A CA 1
ATOM 2092 C C . THR A 1 273 ? -54.481 -3.503 68.235 1.00 95.38 273 THR A C 1
ATOM 2094 O O . THR A 1 273 ? -55.337 -3.710 69.094 1.00 95.38 273 THR A O 1
ATOM 2097 N N . ALA A 1 274 ? -53.183 -3.385 68.532 1.00 93.81 274 ALA A N 1
ATOM 2098 C CA . ALA A 1 274 ? -52.662 -3.462 69.894 1.00 93.81 274 ALA A CA 1
ATOM 2099 C C . ALA A 1 274 ? -53.114 -2.275 70.761 1.00 93.81 274 ALA A C 1
ATOM 2101 O O . ALA A 1 274 ? -53.427 -2.472 71.926 1.00 93.81 274 ALA A O 1
ATOM 2102 N N . LYS A 1 275 ? -53.219 -1.064 70.191 1.00 92.50 275 LYS A N 1
ATOM 2103 C CA . LYS A 1 275 ? -53.723 0.135 70.893 1.00 92.50 275 LYS A CA 1
ATOM 2104 C C . LYS A 1 275 ? -55.213 0.094 71.247 1.00 92.50 275 LYS A C 1
ATOM 2106 O O . LYS A 1 275 ? -55.651 0.883 72.078 1.00 92.50 275 LYS A O 1
ATOM 2111 N N . LYS A 1 276 ? -56.002 -0.739 70.563 1.00 87.62 276 LYS A N 1
ATOM 2112 C CA . LYS A 1 276 ? -57.455 -0.867 70.781 1.00 87.62 276 LYS A CA 1
ATOM 2113 C C . LYS A 1 276 ? -57.815 -1.917 71.842 1.00 87.62 276 LYS A C 1
ATOM 2115 O O . LYS A 1 276 ? -58.997 -2.057 72.148 1.00 87.62 276 LYS A O 1
ATOM 2120 N N . LYS A 1 277 ? -56.832 -2.668 72.346 1.00 59.97 277 LYS A N 1
ATOM 2121 C CA . LYS A 1 277 ? -56.971 -3.594 73.476 1.00 59.97 277 LYS A CA 1
ATOM 2122 C C . LYS A 1 277 ? -56.552 -2.908 74.767 1.00 59.97 277 LYS A C 1
ATOM 2124 O O . LYS A 1 277 ? -57.157 -3.260 75.800 1.00 59.97 277 LYS A O 1
#

Radius of gyration: 48.4 Å; chains: 1; bounding box: 100×73×155 Å

Foldseek 3Di:
DDDDDDDDDDDDDDDDDDDDDDDDDDDDDDDDDDDDDDDDDDDDDDDDDDDDDDDDDDDDDDDDDDDDDDDDDDDDDDDDDDDDDDDDDDPPDDDDVVVVVVVVVVVVVVVVVVVVVVVVVVVVVVVVVVVVVVVVVVVVVVVVVVVVVVVVVVVVVVVVVVVDPPDPPDDPPVVVVVVVVVVVVVVVVVVVVVVVVVVVVVVVVVVVVVVVVVVVVVVVVVVVVVVVVVVVVVVVVVVVVVVVVVVVVVVVVVVVVVVVVVVVVVVVVVVVVVVVD